Protein AF-A0A964J5E0-F1 (afdb_monomer_lite)

Radius of gyration: 27.33 Å; chains: 1; bounding box: 47×65×61 Å

Foldseek 3Di:
DQAAAQAAQFPRHGDDLQDQQWWADPVRHIHGPCCCVPLAVQADQVPRDGTDGDDHDDPVCPVVDPRDPDHHHDDPHRHHPPPDDDDDDDDDDDDDDDDDDDDDDDDDDDPDDDDFWKWKDWKDWDFAQDPPAADTTIWIWTDDPQWTWTATNNPWTWIWGQDPVQWIWIDTPQKTWTFGDDPFKTWTWIDNPHIIMTIIITTDDDD

Structure (mmCIF, N/CA/C/O backbone):
data_AF-A0A964J5E0-F1
#
_entry.id   AF-A0A964J5E0-F1
#
loop_
_atom_site.group_PDB
_atom_site.id
_atom_site.type_symbol
_atom_site.label_atom_id
_atom_site.label_alt_id
_atom_site.label_comp_id
_atom_site.label_asym_id
_atom_site.label_entity_id
_atom_site.label_seq_id
_atom_site.pdbx_PDB_ins_code
_atom_site.Cartn_x
_atom_site.Cartn_y
_atom_site.Cartn_z
_atom_site.occupancy
_atom_site.B_iso_or_equiv
_atom_site.auth_seq_id
_atom_site.auth_comp_id
_atom_site.auth_asym_id
_atom_site.auth_atom_id
_atom_site.pdbx_PDB_model_num
ATOM 1 N N . MET A 1 1 ? 12.705 -5.585 -7.147 1.00 50.88 1 MET A N 1
ATOM 2 C CA . MET A 1 1 ? 13.739 -4.813 -7.867 1.00 50.88 1 MET A CA 1
ATOM 3 C C . MET A 1 1 ? 14.063 -5.625 -9.101 1.00 50.88 1 MET A C 1
ATOM 5 O O . MET A 1 1 ? 14.225 -6.822 -8.919 1.00 50.88 1 MET A O 1
ATOM 9 N N . LEU A 1 2 ? 14.058 -5.031 -10.299 1.00 54.66 2 LEU A N 1
ATOM 10 C CA . LEU A 1 2 ? 14.405 -5.777 -11.512 1.00 54.66 2 LEU A CA 1
ATOM 11 C C . LEU A 1 2 ? 15.923 -6.023 -11.542 1.00 54.66 2 LEU A C 1
ATOM 13 O O . LEU A 1 2 ? 16.689 -5.074 -11.365 1.00 54.66 2 LEU A O 1
ATOM 17 N N . GLU A 1 3 ? 16.346 -7.268 -11.730 1.00 62.12 3 GLU A N 1
ATOM 18 C CA . GLU A 1 3 ? 17.745 -7.698 -11.745 1.00 62.12 3 GLU A CA 1
ATOM 19 C C . GLU A 1 3 ? 18.196 -8.042 -13.166 1.00 62.12 3 GLU A C 1
ATOM 21 O O . GLU A 1 3 ? 17.689 -8.963 -13.807 1.00 62.12 3 GLU A O 1
ATOM 26 N N . LEU A 1 4 ? 19.210 -7.327 -13.659 1.00 70.44 4 LEU A N 1
ATOM 27 C CA . LEU A 1 4 ? 19.803 -7.623 -14.958 1.00 70.44 4 LEU A CA 1
ATOM 28 C C . LEU A 1 4 ? 20.785 -8.792 -14.833 1.00 70.44 4 LEU A C 1
ATOM 30 O O . LEU A 1 4 ? 21.806 -8.673 -14.156 1.00 70.44 4 LEU A O 1
ATOM 34 N N . ARG A 1 5 ? 20.505 -9.908 -15.513 1.00 78.44 5 ARG A N 1
ATOM 35 C CA . ARG A 1 5 ? 21.410 -11.066 -15.532 1.00 78.44 5 ARG A CA 1
ATOM 36 C C . ARG A 1 5 ? 22.606 -10.808 -16.462 1.00 78.44 5 ARG A C 1
ATOM 38 O O . ARG A 1 5 ? 22.400 -10.391 -17.608 1.00 78.44 5 ARG A O 1
ATOM 45 N N . PRO A 1 6 ? 23.851 -11.044 -16.000 1.00 80.31 6 PRO A N 1
ATOM 46 C CA . PRO A 1 6 ? 25.041 -10.799 -16.808 1.00 80.31 6 PRO A CA 1
ATOM 47 C C . PRO A 1 6 ? 25.318 -11.919 -17.817 1.00 80.31 6 PRO A C 1
ATOM 49 O O . PRO A 1 6 ? 26.049 -11.680 -18.767 1.00 80.31 6 PRO A O 1
ATOM 52 N N . ASN A 1 7 ? 24.734 -13.106 -17.662 1.00 85.06 7 ASN A N 1
ATOM 53 C CA . ASN A 1 7 ? 25.055 -14.297 -18.447 1.00 85.06 7 ASN A CA 1
ATOM 54 C C . ASN A 1 7 ? 23.812 -14.920 -19.116 1.00 85.06 7 ASN A C 1
ATOM 56 O O . ASN A 1 7 ? 22.668 -14.631 -18.765 1.00 85.06 7 ASN A O 1
ATOM 60 N N . CYS A 1 8 ? 24.042 -15.768 -20.120 1.00 86.50 8 CYS A N 1
ATOM 61 C CA . CYS A 1 8 ? 23.009 -16.568 -20.771 1.00 86.50 8 CYS A CA 1
ATOM 62 C C . CYS A 1 8 ? 22.615 -17.746 -19.878 1.00 86.50 8 CYS A C 1
ATOM 64 O O . CYS A 1 8 ? 23.434 -18.622 -19.624 1.00 86.50 8 CYS A O 1
ATOM 66 N N . GLU A 1 9 ? 21.339 -17.864 -19.526 1.00 86.81 9 GLU A N 1
ATOM 67 C CA . GLU A 1 9 ? 20.864 -18.941 -18.643 1.00 86.81 9 GLU A CA 1
ATOM 68 C C . GLU A 1 9 ? 20.994 -20.352 -19.239 1.00 86.81 9 GLU A C 1
ATOM 70 O O . GLU A 1 9 ? 20.896 -21.346 -18.519 1.00 86.81 9 GLU A O 1
ATOM 75 N N . CYS A 1 10 ? 21.205 -20.448 -20.553 1.00 83.69 10 CYS A N 1
ATOM 76 C CA . CYS A 1 10 ? 21.281 -21.710 -21.283 1.00 83.69 10 CYS A CA 1
ATOM 77 C C . CYS A 1 10 ? 22.701 -22.227 -21.509 1.00 83.69 10 CYS A C 1
ATOM 79 O O . CYS A 1 10 ? 22.944 -23.425 -21.393 1.00 83.69 10 CYS A O 1
ATOM 81 N N . CYS A 1 11 ? 23.621 -21.339 -21.885 1.00 84.88 11 CYS A N 1
ATOM 82 C CA . CYS A 1 11 ? 24.988 -21.705 -22.262 1.00 84.88 11 CYS A CA 1
ATOM 83 C C . CYS A 1 11 ? 26.056 -21.000 -21.424 1.00 84.88 11 CYS A C 1
ATOM 85 O O . CYS A 1 11 ? 27.232 -21.076 -21.761 1.00 84.88 11 CYS A O 1
ATOM 87 N N . ASP A 1 12 ? 25.635 -20.286 -20.382 1.00 84.50 12 ASP A N 1
ATOM 88 C CA . ASP A 1 12 ? 26.479 -19.552 -19.437 1.00 84.50 12 ASP A CA 1
ATOM 89 C C . ASP A 1 12 ? 27.391 -18.484 -20.050 1.00 84.50 12 ASP A C 1
ATOM 91 O O . ASP A 1 12 ? 28.346 -18.021 -19.441 1.00 84.50 12 ASP A O 1
ATOM 95 N N . ARG A 1 13 ? 27.109 -18.064 -21.286 1.00 83.06 13 ARG A N 1
ATOM 96 C CA . ARG A 1 13 ? 27.884 -17.011 -21.941 1.00 83.06 13 ARG A CA 1
ATOM 97 C C . ARG A 1 13 ? 27.638 -15.669 -21.260 1.00 83.06 13 ARG A C 1
ATOM 99 O O . ARG A 1 13 ? 26.513 -15.176 -21.305 1.00 83.06 13 ARG A O 1
ATOM 106 N N . ASP A 1 14 ? 28.694 -15.060 -20.738 1.00 83.12 14 ASP A N 1
ATOM 107 C CA . ASP A 1 14 ? 28.659 -13.697 -20.212 1.00 83.12 14 ASP A CA 1
ATOM 108 C C . ASP A 1 14 ? 28.397 -12.654 -21.308 1.00 83.12 14 ASP A C 1
ATOM 110 O O . ASP A 1 14 ? 28.841 -12.767 -22.457 1.00 83.12 14 ASP A O 1
ATOM 114 N N . PHE A 1 15 ? 27.691 -11.595 -20.928 1.00 79.56 15 PHE A N 1
ATOM 115 C CA . PHE A 1 15 ? 27.415 -10.428 -21.743 1.00 79.56 15 PHE A CA 1
ATOM 116 C C . PHE A 1 15 ? 27.986 -9.183 -21.070 1.00 79.56 15 PHE A C 1
ATOM 118 O O . PHE A 1 15 ? 27.562 -8.848 -19.958 1.00 79.56 15 PHE A O 1
ATOM 125 N N . PRO A 1 16 ? 28.842 -8.406 -21.760 1.00 77.38 16 PRO A N 1
ATOM 126 C CA . PRO A 1 16 ? 29.118 -7.054 -21.308 1.00 77.38 16 PRO A CA 1
ATOM 127 C C . PRO A 1 16 ? 27.805 -6.258 -21.330 1.00 77.38 16 PRO A C 1
ATOM 129 O O . PRO A 1 16 ? 26.876 -6.607 -22.068 1.00 77.38 16 PRO A O 1
ATOM 132 N N . PRO A 1 17 ? 27.651 -5.225 -20.500 1.00 72.25 17 PRO A N 1
ATOM 133 C CA . PRO A 1 17 ? 26.347 -4.618 -20.261 1.00 72.25 17 PRO A CA 1
ATOM 134 C C . PRO A 1 17 ? 25.837 -3.776 -21.452 1.00 72.25 17 PRO A C 1
ATOM 136 O O . PRO A 1 17 ? 24.642 -3.508 -21.566 1.00 72.25 17 PRO A O 1
ATOM 139 N N . ASP A 1 18 ? 26.713 -3.467 -22.404 1.00 74.69 18 ASP A N 1
ATOM 140 C CA . ASP A 1 18 ? 26.435 -2.870 -23.712 1.00 74.69 18 ASP A CA 1
ATOM 141 C C . ASP A 1 18 ? 26.214 -3.904 -24.835 1.00 74.69 18 ASP A C 1
ATOM 143 O O . ASP A 1 18 ? 25.967 -3.533 -25.981 1.00 74.69 18 ASP A O 1
ATOM 147 N N . SER A 1 19 ? 26.265 -5.206 -24.533 1.00 80.31 19 SER A N 1
ATOM 148 C CA . SER A 1 19 ? 26.145 -6.262 -25.544 1.00 80.31 19 SER A CA 1
ATOM 149 C C . SER A 1 19 ? 24.807 -6.243 -26.278 1.00 80.31 19 SER A C 1
ATOM 151 O O . SER A 1 19 ? 23.737 -6.238 -25.662 1.00 80.31 19 SER A O 1
ATOM 153 N N . LEU A 1 20 ? 24.879 -6.361 -27.608 1.00 82.50 20 LEU A N 1
ATOM 154 C CA . LEU A 1 20 ? 23.716 -6.519 -28.488 1.00 82.50 20 LEU A CA 1
ATOM 155 C C . LEU A 1 20 ? 23.237 -7.968 -28.598 1.00 82.50 20 LEU A C 1
ATOM 157 O O . LEU A 1 20 ? 22.160 -8.215 -29.135 1.00 82.50 20 LEU A O 1
ATOM 161 N N . ALA A 1 21 ? 24.041 -8.915 -28.114 1.00 82.56 21 ALA A N 1
ATOM 162 C CA . ALA A 1 21 ? 23.789 -10.343 -28.250 1.00 82.56 21 ALA A CA 1
ATOM 163 C C . ALA A 1 21 ? 22.872 -10.907 -27.152 1.00 82.56 21 ALA A C 1
ATOM 165 O O . ALA A 1 21 ? 22.513 -12.085 -27.213 1.00 82.56 21 ALA A O 1
ATOM 166 N N . ALA A 1 22 ? 22.498 -10.089 -26.166 1.00 84.38 22 ALA A N 1
ATOM 167 C CA . ALA A 1 22 ? 21.594 -10.467 -25.091 1.00 84.38 22 ALA A CA 1
ATOM 168 C C . ALA A 1 22 ? 20.132 -10.214 -25.487 1.00 84.38 22 ALA A C 1
ATOM 170 O O . ALA A 1 22 ? 19.743 -9.114 -25.900 1.00 84.38 22 ALA A O 1
ATOM 171 N N . ARG A 1 23 ? 19.311 -11.245 -25.322 1.00 85.94 23 ARG A N 1
ATOM 172 C CA . ARG A 1 23 ? 17.861 -11.200 -25.464 1.00 85.94 23 ARG A CA 1
ATOM 173 C C . ARG A 1 23 ? 17.221 -11.385 -24.096 1.00 85.94 23 ARG A C 1
ATOM 175 O O . ARG A 1 23 ? 17.669 -12.237 -23.334 1.00 85.94 23 ARG A O 1
ATOM 182 N N . THR A 1 24 ? 16.196 -10.597 -23.789 1.00 84.69 24 THR A N 1
ATOM 183 C CA . THR A 1 24 ? 15.506 -10.638 -22.496 1.00 84.69 24 THR A CA 1
ATOM 184 C C . THR A 1 24 ? 13.985 -10.639 -22.663 1.00 84.69 24 THR A C 1
ATOM 186 O O . THR A 1 24 ? 13.470 -10.172 -23.682 1.00 84.69 24 THR A O 1
ATOM 189 N N . TRP A 1 25 ? 13.276 -11.190 -21.677 1.00 79.19 25 TRP A N 1
ATOM 190 C CA . TRP A 1 25 ? 11.809 -11.213 -21.578 1.00 79.19 25 TRP A CA 1
ATOM 191 C C . TRP A 1 25 ? 11.337 -10.429 -20.341 1.00 79.19 25 TRP A C 1
ATOM 193 O O . TRP A 1 25 ? 12.111 -10.198 -19.416 1.00 79.19 25 TRP A O 1
ATOM 203 N N . SER A 1 26 ? 10.050 -10.068 -20.277 1.00 68.31 26 SER A N 1
ATOM 204 C CA . SER A 1 26 ? 9.420 -9.319 -19.171 1.00 68.31 26 SER A CA 1
ATOM 205 C C . SER A 1 26 ? 9.561 -9.948 -17.777 1.00 68.31 26 SER A C 1
ATOM 207 O O . SER A 1 26 ? 9.418 -9.247 -16.782 1.00 68.31 26 SER A O 1
ATOM 209 N N . PHE A 1 27 ? 9.845 -11.250 -17.703 1.00 70.00 27 PHE A N 1
ATOM 210 C CA . PHE A 1 27 ? 10.126 -11.995 -16.465 1.00 70.00 27 PHE A CA 1
ATOM 211 C C . PHE A 1 27 ? 11.629 -12.234 -16.248 1.00 70.00 27 PHE A C 1
ATOM 213 O O . PHE A 1 27 ? 12.015 -13.180 -15.574 1.00 70.00 27 PHE A O 1
ATOM 220 N N . GLU A 1 28 ? 12.475 -11.390 -16.844 1.00 74.31 28 GLU A N 1
ATOM 221 C CA . GLU A 1 28 ? 13.917 -11.293 -16.571 1.00 74.31 28 GLU A CA 1
ATOM 222 C C . GLU A 1 28 ? 14.774 -12.461 -17.071 1.00 74.31 28 GLU A C 1
ATOM 224 O O . GLU A 1 28 ? 15.977 -12.501 -16.812 1.00 74.31 28 GLU A O 1
ATOM 229 N N . CYS A 1 29 ? 14.201 -13.378 -17.856 1.00 83.88 29 CYS A N 1
ATOM 230 C CA . CYS A 1 29 ? 14.986 -14.448 -18.459 1.00 83.88 29 CYS A CA 1
ATOM 231 C C . CYS A 1 29 ? 15.946 -13.883 -19.513 1.00 83.88 29 CYS A C 1
ATOM 233 O O . CYS A 1 29 ? 15.499 -13.158 -20.406 1.00 83.88 29 CYS A O 1
ATOM 235 N N . THR A 1 30 ? 17.234 -14.226 -19.444 1.00 86.75 30 THR A N 1
ATOM 236 C CA . THR A 1 30 ? 18.267 -13.698 -20.355 1.00 86.75 30 THR A CA 1
ATOM 237 C C . THR A 1 30 ? 18.973 -14.812 -21.129 1.00 86.75 30 THR A C 1
ATOM 239 O O . THR A 1 30 ? 19.583 -15.712 -20.554 1.00 86.75 30 THR A O 1
ATOM 242 N N . PHE A 1 31 ? 18.926 -14.737 -22.462 1.00 87.88 31 PHE A N 1
ATOM 243 C CA . PHE A 1 31 ? 19.525 -15.726 -23.365 1.00 87.88 31 PHE A CA 1
ATOM 244 C C . PHE A 1 31 ? 20.317 -15.059 -24.491 1.00 87.88 31 PHE A C 1
ATOM 246 O O . PHE A 1 31 ? 20.059 -13.916 -24.866 1.00 87.88 31 PHE A O 1
ATOM 253 N N . CYS A 1 32 ? 21.290 -15.772 -25.062 1.00 89.25 32 CYS A N 1
ATOM 254 C CA . CYS A 1 32 ? 22.020 -15.274 -26.226 1.00 89.25 32 CYS A CA 1
ATOM 255 C C . CYS A 1 32 ? 21.202 -15.453 -27.508 1.00 89.25 32 CYS A C 1
ATOM 257 O O . CYS A 1 32 ? 20.404 -16.384 -27.613 1.00 89.25 32 CYS A O 1
ATOM 259 N N . VAL A 1 33 ? 21.461 -14.607 -28.509 1.00 88.69 33 VAL A N 1
ATOM 260 C CA . VAL A 1 33 ? 20.865 -14.726 -29.855 1.00 88.69 33 VAL A CA 1
ATOM 261 C C . VAL A 1 33 ? 20.979 -16.152 -30.405 1.00 88.69 33 VAL A C 1
ATOM 263 O O . VAL A 1 33 ? 19.989 -16.691 -30.877 1.00 88.69 33 VAL A O 1
ATOM 266 N N . ALA A 1 34 ? 22.135 -16.806 -30.251 1.00 86.56 34 ALA A N 1
ATOM 267 C CA . ALA A 1 34 ? 22.343 -18.167 -30.749 1.00 86.56 34 ALA A CA 1
ATOM 268 C C . ALA A 1 34 ? 21.444 -19.216 -30.063 1.00 86.56 34 ALA A C 1
ATOM 270 O O . ALA A 1 34 ? 20.956 -20.133 -30.717 1.00 86.56 34 ALA A O 1
ATOM 271 N N . CYS A 1 35 ? 21.195 -19.088 -28.755 1.00 85.50 35 CYS A N 1
ATOM 272 C CA . CYS A 1 35 ? 20.272 -19.973 -28.041 1.00 85.50 35 CYS A CA 1
ATOM 273 C C . CYS A 1 35 ? 18.823 -19.684 -28.427 1.00 85.50 35 CYS A C 1
ATOM 275 O O . CYS A 1 35 ? 18.047 -20.621 -28.587 1.00 85.50 35 CYS A O 1
ATOM 277 N N . VAL A 1 36 ? 18.479 -18.407 -28.603 1.00 85.94 36 VAL A N 1
ATOM 278 C CA . VAL A 1 36 ? 17.146 -17.978 -29.031 1.00 85.94 36 VAL A CA 1
ATOM 279 C C . VAL A 1 36 ? 16.822 -18.495 -30.431 1.00 85.94 36 VAL A C 1
ATOM 281 O O . VAL A 1 36 ? 15.773 -19.098 -30.614 1.00 85.94 36 VAL A O 1
ATOM 284 N N . GLU A 1 37 ? 17.713 -18.305 -31.401 1.00 84.88 37 GLU A N 1
ATOM 285 C CA . GLU A 1 37 ? 17.495 -18.701 -32.800 1.00 84.88 37 GLU A CA 1
ATOM 286 C C . GLU A 1 37 ? 17.676 -20.207 -33.030 1.00 84.88 37 GLU A C 1
ATOM 288 O O . GLU A 1 37 ? 17.034 -20.774 -33.908 1.00 84.88 37 GLU A O 1
ATOM 293 N N . GLY A 1 38 ? 18.528 -20.863 -32.238 1.00 85.19 38 GLY A N 1
ATOM 294 C CA . GLY A 1 38 ? 18.767 -22.301 -32.319 1.00 85.19 38 GLY A CA 1
ATOM 295 C C . GLY A 1 38 ? 17.860 -23.096 -31.384 1.00 85.19 38 GLY A C 1
ATOM 296 O O . GLY A 1 38 ? 16.737 -23.456 -31.723 1.00 85.19 38 GLY A O 1
ATOM 297 N N . ALA A 1 39 ? 18.374 -23.396 -30.189 1.00 80.31 39 ALA A N 1
ATOM 298 C CA . ALA A 1 39 ? 17.781 -24.365 -29.265 1.00 80.31 39 ALA A CA 1
ATOM 299 C C . ALA A 1 39 ? 16.388 -23.986 -28.727 1.00 80.31 39 ALA A C 1
ATOM 301 O O . ALA A 1 39 ? 15.670 -24.870 -28.269 1.00 80.31 39 ALA A O 1
ATOM 302 N N . LEU A 1 40 ? 16.021 -22.700 -28.742 1.00 82.25 40 LEU A N 1
ATOM 303 C CA . LEU A 1 40 ? 14.758 -22.191 -28.194 1.00 82.25 40 LEU A CA 1
ATOM 304 C C . LEU A 1 40 ? 13.718 -21.818 -29.262 1.00 82.25 40 LEU A C 1
ATOM 306 O O . LEU A 1 40 ? 12.567 -21.569 -28.914 1.00 82.25 40 LEU A O 1
ATOM 310 N N . GLY A 1 41 ? 14.095 -21.754 -30.544 1.00 82.00 41 GLY A N 1
ATOM 311 C CA . GLY A 1 41 ? 13.167 -21.451 -31.641 1.00 82.00 41 GLY A CA 1
ATOM 312 C C . GLY A 1 41 ? 12.396 -20.131 -31.488 1.00 82.00 41 GLY A C 1
ATOM 313 O O . GLY A 1 41 ? 11.239 -20.040 -31.885 1.00 82.00 41 GLY A O 1
ATOM 314 N N . GLY A 1 42 ? 13.002 -19.117 -30.866 1.00 81.94 42 GLY A N 1
ATOM 315 C CA . GLY A 1 42 ? 12.394 -17.802 -30.648 1.00 81.94 42 GLY A CA 1
ATOM 316 C C . GLY A 1 42 ? 11.451 -17.704 -29.444 1.00 81.94 42 GLY A C 1
ATOM 317 O O . GLY A 1 42 ? 11.006 -16.598 -29.137 1.00 81.94 42 GLY A O 1
ATOM 318 N N . MET A 1 43 ? 11.184 -18.809 -28.737 1.00 81.00 43 MET A N 1
ATOM 319 C CA . MET A 1 43 ? 10.229 -18.861 -27.625 1.00 81.00 43 MET A CA 1
ATOM 320 C C . MET A 1 43 ? 10.910 -19.157 -26.290 1.00 81.00 43 MET A C 1
ATOM 322 O O . MET A 1 43 ? 11.738 -20.059 -26.162 1.00 81.00 43 MET A O 1
ATOM 326 N N . CYS A 1 44 ? 10.541 -18.405 -25.254 1.00 81.75 44 CYS A N 1
ATOM 327 C CA . CYS A 1 44 ? 11.071 -18.623 -23.915 1.00 81.75 44 CYS A CA 1
ATOM 328 C C . CYS A 1 44 ? 10.581 -19.964 -23.341 1.00 81.75 44 CYS A C 1
ATOM 330 O O . CYS A 1 44 ? 9.371 -20.157 -23.223 1.00 81.75 44 CYS A O 1
ATOM 332 N N . PRO A 1 45 ? 11.473 -20.862 -22.881 1.00 78.38 45 PRO A N 1
ATOM 333 C CA . PRO A 1 45 ? 11.079 -22.172 -22.357 1.00 78.38 45 PRO A CA 1
ATOM 334 C C . PRO A 1 45 ? 10.362 -22.081 -21.001 1.00 78.38 45 PRO A C 1
ATOM 336 O O . PRO A 1 45 ? 9.747 -23.047 -20.565 1.00 78.38 45 PRO A O 1
ATOM 339 N N . ASN A 1 46 ? 10.449 -20.933 -20.319 1.00 72.25 46 ASN A N 1
ATOM 340 C CA . ASN A 1 46 ? 9.792 -20.705 -19.031 1.00 72.25 46 ASN A CA 1
ATOM 341 C C . ASN A 1 46 ? 8.385 -20.117 -19.180 1.00 72.25 46 ASN A C 1
ATOM 343 O O . ASN A 1 46 ? 7.535 -20.351 -18.327 1.00 72.25 46 ASN A O 1
ATOM 347 N N . CYS A 1 47 ? 8.153 -19.311 -20.221 1.00 72.69 47 CYS A N 1
ATOM 348 C CA . CYS A 1 47 ? 6.963 -18.456 -20.306 1.00 72.69 47 CYS A CA 1
ATOM 349 C C . CYS A 1 47 ? 6.250 -18.505 -21.667 1.00 72.69 47 CYS A C 1
ATOM 351 O O . CYS A 1 47 ? 5.188 -17.910 -21.797 1.00 72.69 47 CYS A O 1
ATOM 353 N N . GLY A 1 48 ? 6.829 -19.146 -22.689 1.00 75.69 48 GLY A N 1
ATOM 354 C CA . GLY A 1 48 ? 6.283 -19.185 -24.055 1.00 75.69 48 GLY A CA 1
ATOM 355 C C . GLY A 1 48 ? 6.364 -17.858 -24.820 1.00 75.69 48 GLY A C 1
ATOM 356 O O . GLY A 1 48 ? 5.728 -17.704 -25.855 1.00 75.69 48 GLY A O 1
ATOM 357 N N . GLY A 1 49 ? 7.115 -16.889 -24.299 1.00 79.56 49 GLY A N 1
ATOM 358 C CA . GLY A 1 49 ? 7.188 -15.527 -24.821 1.00 79.56 49 GLY A CA 1
ATOM 359 C C . GLY A 1 49 ? 8.238 -15.279 -25.913 1.00 79.56 49 GLY A C 1
ATOM 360 O O . GLY A 1 49 ? 9.251 -15.972 -25.956 1.00 79.56 49 GLY A O 1
ATOM 361 N N . GLU A 1 50 ? 8.020 -14.254 -26.745 1.00 81.88 50 GLU A N 1
ATOM 362 C CA . GLU A 1 50 ? 8.956 -13.705 -27.744 1.00 81.88 50 GLU A CA 1
ATOM 363 C C . GLU A 1 50 ? 10.179 -12.950 -27.177 1.00 81.88 50 GLU A C 1
ATOM 365 O O . GLU A 1 50 ? 10.098 -11.982 -26.429 1.00 81.88 50 GLU A O 1
ATOM 370 N N . PHE A 1 51 ? 11.379 -13.315 -27.599 1.00 84.81 51 PHE A N 1
ATOM 371 C CA . PHE A 1 51 ? 12.588 -12.659 -27.106 1.00 84.81 51 PHE A CA 1
ATOM 372 C C . PHE A 1 51 ? 12.848 -11.270 -27.712 1.00 84.81 51 PHE A C 1
ATOM 374 O O . PHE A 1 51 ? 13.135 -11.137 -28.904 1.00 84.81 51 PHE A O 1
ATOM 381 N N . LEU A 1 52 ? 12.898 -10.233 -26.869 1.00 86.31 52 LEU A N 1
ATOM 382 C CA . LEU A 1 52 ? 13.281 -8.878 -27.279 1.00 86.31 52 LEU A CA 1
ATOM 383 C C . LEU A 1 52 ? 14.761 -8.594 -27.008 1.00 86.31 52 LEU A C 1
ATOM 385 O O . LEU A 1 52 ? 15.417 -9.244 -26.193 1.00 86.31 52 LEU A O 1
ATOM 389 N N . ARG A 1 53 ? 15.327 -7.619 -27.728 1.00 85.75 53 ARG A N 1
ATOM 390 C CA . ARG A 1 53 ? 16.709 -7.170 -27.500 1.00 85.75 53 ARG A CA 1
ATOM 391 C C . ARG A 1 53 ? 16.805 -6.494 -26.135 1.00 85.75 53 ARG A C 1
ATOM 393 O O . ARG A 1 53 ? 15.992 -5.626 -25.822 1.00 85.75 53 ARG A O 1
ATOM 400 N N . ARG A 1 54 ? 17.828 -6.856 -25.355 1.00 83.25 54 ARG A N 1
ATOM 401 C CA . ARG A 1 54 ? 18.111 -6.214 -24.069 1.00 83.25 54 ARG A CA 1
ATOM 402 C C . ARG A 1 54 ? 18.352 -4.708 -24.276 1.00 83.25 54 ARG A C 1
ATOM 404 O O . ARG A 1 54 ? 19.202 -4.355 -25.099 1.00 83.25 54 ARG A O 1
ATOM 411 N N . PRO A 1 55 ? 17.641 -3.822 -23.556 1.00 79.31 55 PRO A N 1
ATOM 412 C CA . PRO A 1 55 ? 17.936 -2.395 -23.569 1.00 79.31 55 PRO A CA 1
ATOM 413 C C . PRO A 1 55 ? 19.381 -2.132 -23.137 1.00 79.31 55 PRO A C 1
ATOM 415 O O . PRO A 1 55 ? 19.863 -2.715 -22.166 1.00 79.31 55 PRO A O 1
ATOM 418 N N . ILE A 1 56 ? 20.071 -1.260 -23.868 1.00 77.50 56 ILE A N 1
ATOM 419 C CA . ILE A 1 56 ? 21.447 -0.861 -23.564 1.00 77.50 56 ILE A CA 1
ATOM 420 C C . ILE A 1 56 ? 21.392 0.377 -22.685 1.00 77.50 56 ILE A C 1
ATOM 422 O O . ILE A 1 56 ? 20.749 1.365 -23.047 1.00 77.50 56 ILE A O 1
ATOM 426 N N . TYR A 1 57 ? 22.093 0.345 -21.557 1.00 66.44 57 T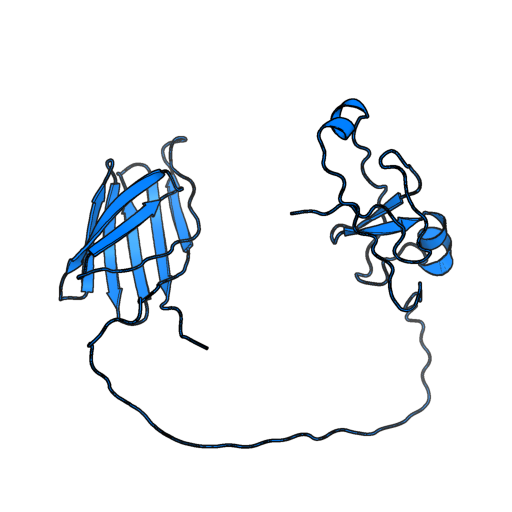YR A N 1
ATOM 427 C CA . TYR A 1 57 ? 22.325 1.565 -20.798 1.00 66.44 57 TYR A CA 1
ATOM 428 C C . TYR A 1 57 ? 23.436 2.382 -21.475 1.00 66.44 57 TYR A C 1
ATOM 430 O O . TYR A 1 57 ? 24.445 1.814 -21.894 1.00 66.44 57 TYR A O 1
ATOM 438 N N . PRO A 1 58 ? 23.276 3.708 -21.614 1.00 64.25 58 PRO A N 1
ATOM 439 C CA . PRO A 1 58 ? 24.341 4.564 -22.119 1.00 64.25 58 PRO A CA 1
ATOM 440 C C . PRO A 1 58 ? 25.554 4.498 -21.185 1.00 64.25 58 PRO A C 1
ATOM 442 O O . PRO A 1 58 ? 25.393 4.446 -19.963 1.00 64.25 58 PRO A O 1
ATOM 445 N N . ALA A 1 59 ? 26.757 4.525 -21.769 1.00 61.28 59 ALA A N 1
ATOM 446 C CA . ALA A 1 59 ? 28.010 4.225 -21.075 1.00 61.28 59 ALA A CA 1
ATOM 447 C C . ALA A 1 59 ? 28.218 5.028 -19.778 1.00 61.28 59 ALA A C 1
ATOM 449 O O . ALA A 1 59 ? 28.668 4.498 -18.765 1.00 61.28 59 ALA A O 1
ATOM 450 N N . GLU A 1 60 ? 27.795 6.291 -19.788 1.00 60.66 60 GLU A N 1
ATOM 451 C CA . GLU A 1 60 ? 27.900 7.234 -18.671 1.00 60.66 60 GLU A CA 1
ATOM 452 C C . GLU A 1 60 ? 27.110 6.801 -17.423 1.00 60.66 60 GLU A C 1
ATOM 454 O O . GLU A 1 60 ? 27.439 7.200 -16.308 1.00 60.66 60 GLU A O 1
ATOM 459 N N . LYS A 1 61 ? 26.087 5.950 -17.579 1.00 58.28 61 LYS A N 1
ATOM 460 C CA . LYS A 1 61 ? 25.277 5.434 -16.466 1.00 58.28 61 LYS A CA 1
ATOM 461 C C . LYS A 1 61 ? 25.800 4.115 -15.885 1.00 58.28 61 LYS A C 1
ATOM 463 O O . LYS A 1 61 ? 25.338 3.728 -14.813 1.00 58.28 61 LYS A O 1
ATOM 468 N N . PHE A 1 62 ? 26.781 3.454 -16.513 1.00 53.84 62 PHE A N 1
ATOM 469 C CA . PHE A 1 62 ? 27.358 2.203 -15.990 1.00 53.84 62 PHE A CA 1
ATOM 470 C C . PHE A 1 62 ? 28.218 2.397 -14.744 1.00 53.84 62 PHE A C 1
ATOM 472 O O . PHE A 1 62 ? 28.264 1.506 -13.907 1.00 53.84 62 PHE A O 1
ATOM 479 N N . ALA A 1 63 ? 28.843 3.564 -14.569 1.00 54.06 63 ALA A N 1
ATOM 480 C CA . ALA A 1 63 ? 29.635 3.850 -13.371 1.00 54.06 63 ALA A CA 1
ATOM 481 C C . ALA A 1 63 ? 28.774 3.997 -12.098 1.00 54.06 63 ALA A C 1
ATOM 483 O O . ALA A 1 63 ? 29.289 3.888 -10.990 1.00 54.06 63 ALA A O 1
ATOM 484 N N . CYS A 1 64 ? 27.468 4.251 -12.254 1.00 46.81 64 CYS A N 1
ATOM 485 C CA . CYS A 1 64 ? 26.542 4.507 -11.148 1.00 46.81 64 CYS A CA 1
ATOM 486 C C . CYS A 1 64 ? 25.520 3.371 -10.942 1.00 46.81 64 CYS A C 1
ATOM 488 O O . CYS A 1 64 ? 24.918 3.263 -9.875 1.00 46.81 64 CYS A O 1
ATOM 490 N N . ALA A 1 65 ? 25.317 2.514 -11.947 1.00 51.56 65 ALA A N 1
ATOM 491 C CA . ALA A 1 65 ? 24.425 1.366 -11.860 1.00 51.56 65 ALA A CA 1
ATOM 492 C C . ALA A 1 65 ? 25.190 0.141 -11.340 1.00 51.56 65 ALA A C 1
ATOM 494 O O . ALA A 1 65 ? 26.064 -0.395 -12.016 1.00 51.56 65 ALA A O 1
ATOM 495 N N . LEU A 1 66 ? 24.837 -0.319 -10.142 1.00 48.75 66 LEU A N 1
ATOM 496 C CA . LEU A 1 66 ? 25.296 -1.594 -9.598 1.00 48.75 66 LEU A CA 1
ATOM 497 C C . LEU A 1 66 ? 24.745 -2.732 -10.473 1.00 48.75 66 LEU A C 1
ATOM 499 O O . LEU A 1 66 ? 23.618 -3.183 -10.277 1.00 48.75 66 LEU A O 1
ATOM 503 N N . ALA A 1 67 ? 25.512 -3.174 -11.469 1.00 52.56 67 ALA A N 1
ATOM 504 C CA . ALA A 1 67 ? 25.231 -4.425 -12.158 1.00 52.56 67 ALA A CA 1
ATOM 505 C C . ALA A 1 67 ? 25.471 -5.572 -11.166 1.00 52.56 67 ALA A C 1
ATOM 507 O O . ALA A 1 67 ? 26.575 -5.738 -10.648 1.00 52.56 67 ALA A O 1
ATOM 508 N N . THR A 1 68 ? 24.427 -6.337 -10.861 1.00 52.22 68 THR A N 1
ATOM 509 C CA . THR A 1 68 ? 24.526 -7.496 -9.972 1.00 52.22 68 THR A CA 1
ATOM 510 C C . THR A 1 68 ? 25.458 -8.545 -10.592 1.00 52.22 68 THR A C 1
ATOM 512 O O . THR A 1 68 ? 25.279 -8.946 -11.738 1.00 52.22 68 THR A O 1
ATOM 515 N N . THR A 1 69 ? 26.449 -9.018 -9.833 1.00 53.97 69 THR A N 1
ATOM 516 C CA . THR A 1 69 ? 27.428 -10.044 -10.255 1.00 53.97 69 THR A CA 1
ATOM 517 C C . THR A 1 69 ? 26.902 -11.480 -10.142 1.00 53.97 69 THR A C 1
ATOM 519 O O . THR A 1 69 ? 27.643 -12.440 -10.343 1.00 53.97 69 THR A O 1
ATOM 522 N N . THR A 1 70 ? 25.626 -11.659 -9.801 1.00 53.53 70 THR A N 1
ATOM 523 C CA . THR A 1 70 ? 25.028 -12.977 -9.576 1.00 53.53 70 THR A CA 1
ATOM 524 C C . THR A 1 70 ? 24.740 -13.679 -10.901 1.00 53.53 70 THR A C 1
ATOM 526 O O . THR A 1 70 ? 23.730 -13.416 -11.560 1.00 53.53 70 THR A O 1
ATOM 529 N N . GLN A 1 71 ? 25.633 -14.602 -11.257 1.00 56.50 71 GLN A N 1
ATOM 530 C CA . GLN A 1 71 ? 25.491 -15.527 -12.378 1.00 56.50 71 GLN A CA 1
ATOM 531 C C . GLN A 1 71 ? 24.265 -16.428 -12.183 1.00 56.50 71 GLN A C 1
ATOM 533 O O . GLN A 1 71 ? 24.039 -16.972 -11.100 1.00 56.50 71 GLN A O 1
ATOM 538 N N . ALA A 1 72 ? 23.469 -16.589 -13.237 1.00 57.59 72 ALA A N 1
ATOM 539 C CA . ALA A 1 72 ? 22.315 -17.478 -13.248 1.00 57.59 72 ALA A CA 1
ATOM 540 C C . ALA A 1 72 ? 22.490 -18.525 -14.350 1.00 57.59 72 ALA A C 1
ATOM 542 O O . ALA A 1 72 ? 22.300 -18.227 -15.525 1.00 57.59 72 ALA A O 1
ATOM 543 N N . LEU A 1 73 ? 22.862 -19.749 -13.978 1.00 65.25 73 LEU A N 1
ATOM 544 C CA . LEU A 1 73 ? 22.950 -20.886 -14.895 1.00 65.25 73 LEU A CA 1
ATOM 545 C C . LEU A 1 73 ? 21.813 -21.867 -14.607 1.00 65.25 73 LEU A C 1
ATOM 547 O O . LEU A 1 73 ? 21.644 -22.317 -13.468 1.00 65.25 73 LEU A O 1
ATOM 551 N N . LYS A 1 74 ? 21.032 -22.236 -15.628 1.00 58.78 74 LYS A N 1
ATOM 552 C CA . LYS A 1 74 ? 19.910 -23.157 -15.443 1.00 58.78 74 LYS A CA 1
ATOM 553 C C . LYS A 1 74 ? 20.397 -24.608 -15.422 1.00 58.78 74 LYS A C 1
ATOM 555 O O . LYS A 1 74 ? 20.962 -25.109 -16.395 1.00 58.78 74 LYS A O 1
ATOM 560 N N . ARG A 1 75 ? 20.136 -25.320 -14.319 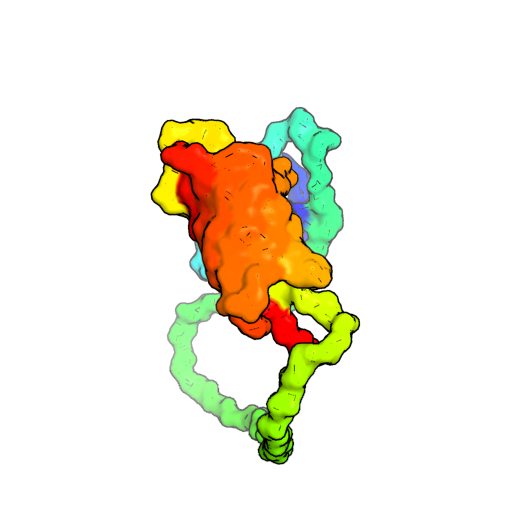1.00 50.09 75 ARG A N 1
ATOM 561 C CA . ARG A 1 75 ? 20.423 -26.762 -14.210 1.00 50.09 75 ARG A CA 1
ATOM 562 C C . ARG A 1 75 ? 19.509 -27.524 -15.177 1.00 50.09 75 ARG A C 1
ATOM 564 O O . ARG A 1 75 ? 18.305 -27.582 -14.950 1.00 50.09 75 ARG A O 1
ATOM 571 N N . GLY A 1 76 ? 20.083 -28.061 -16.257 1.00 60.09 76 GLY A N 1
ATOM 572 C CA . GLY A 1 76 ? 19.368 -28.839 -17.282 1.00 60.09 76 GLY A CA 1
ATOM 573 C C . GLY A 1 76 ? 19.494 -28.333 -18.728 1.00 60.09 76 GLY A C 1
ATOM 574 O O . GLY A 1 76 ? 19.051 -29.031 -19.634 1.00 60.09 76 GLY A O 1
ATOM 575 N N . GLY A 1 77 ? 20.120 -27.172 -18.972 1.00 61.53 77 GLY A N 1
ATOM 576 C CA . GLY A 1 77 ? 20.318 -26.633 -20.329 1.00 61.53 77 GLY A CA 1
ATOM 577 C C . GLY A 1 77 ? 19.024 -26.189 -21.039 1.00 61.53 77 GLY A C 1
ATOM 578 O O . GLY A 1 77 ? 17.939 -26.188 -20.456 1.00 61.53 77 GLY A O 1
ATOM 579 N N . CYS A 1 78 ? 19.130 -25.765 -22.305 1.00 54.19 78 CYS A N 1
ATOM 580 C CA . CYS A 1 78 ? 17.960 -25.463 -23.139 1.00 54.19 78 CYS A CA 1
ATOM 581 C C . CYS A 1 78 ? 17.321 -26.753 -23.652 1.00 54.19 78 CYS A C 1
ATOM 583 O O . CYS A 1 78 ? 17.855 -27.382 -24.561 1.00 54.19 78 CYS A O 1
ATOM 585 N N . THR A 1 79 ? 16.138 -27.099 -23.161 1.00 50.19 79 THR A N 1
ATOM 586 C CA . THR A 1 79 ? 15.224 -27.988 -23.886 1.00 50.19 79 THR A CA 1
ATOM 587 C C . THR A 1 79 ? 13.979 -27.185 -24.230 1.00 50.19 79 THR A C 1
ATOM 589 O O . THR A 1 79 ? 13.241 -26.762 -23.341 1.00 50.19 79 THR A O 1
ATOM 592 N N . ALA A 1 80 ? 13.772 -26.911 -25.519 1.00 44.56 80 ALA A N 1
ATOM 593 C CA . ALA A 1 80 ? 12.511 -26.364 -25.995 1.00 44.56 80 ALA A CA 1
ATOM 594 C C . ALA A 1 80 ? 11.428 -27.426 -25.802 1.00 44.56 80 ALA A C 1
ATOM 596 O O . ALA A 1 80 ? 11.527 -28.527 -26.347 1.00 44.56 80 ALA A O 1
ATOM 597 N N . LEU A 1 81 ? 10.391 -27.103 -25.029 1.00 40.03 81 LEU A N 1
ATOM 598 C CA . LEU A 1 81 ? 9.184 -27.917 -24.969 1.00 40.03 81 LEU A CA 1
ATOM 599 C C . LEU A 1 81 ? 8.397 -27.674 -26.266 1.00 40.03 81 LEU A C 1
ATOM 601 O O . LEU A 1 81 ? 7.431 -26.916 -26.304 1.00 40.03 81 LEU A O 1
ATOM 605 N N . VAL A 1 82 ? 8.875 -28.258 -27.364 1.00 39.12 82 VAL A N 1
ATOM 606 C CA . VAL A 1 82 ? 8.174 -28.252 -28.645 1.00 39.12 82 VAL A CA 1
ATOM 607 C C . VAL A 1 82 ? 7.014 -29.232 -28.507 1.00 39.12 82 VAL A C 1
ATOM 609 O O . VAL A 1 82 ? 7.183 -30.442 -28.632 1.00 39.12 82 VAL A O 1
ATOM 612 N N . LEU A 1 83 ? 5.830 -28.704 -28.193 1.00 42.28 83 LEU A N 1
ATOM 613 C CA . LEU A 1 83 ? 4.569 -29.432 -28.291 1.00 42.28 83 LEU A CA 1
ATOM 614 C C . LEU A 1 83 ? 4.323 -29.761 -29.769 1.00 42.28 83 LEU A C 1
ATOM 616 O O . LEU A 1 83 ? 3.726 -28.983 -30.508 1.00 42.28 83 LEU A O 1
ATOM 620 N N . TRP A 1 84 ? 4.807 -30.926 -30.193 1.00 30.23 84 TRP A N 1
ATOM 621 C CA . TRP A 1 84 ? 4.316 -31.622 -31.371 1.00 30.23 84 TRP A CA 1
ATOM 622 C C . TRP A 1 84 ? 3.799 -32.997 -30.964 1.00 30.23 84 TRP A C 1
ATOM 624 O O . TRP A 1 84 ? 4.443 -33.774 -30.265 1.00 30.23 84 TRP A O 1
ATOM 634 N N . LEU A 1 85 ? 2.570 -33.217 -31.406 1.00 43.47 85 LEU A N 1
ATOM 635 C CA . LEU A 1 85 ? 1.746 -34.407 -31.348 1.00 43.47 85 LEU A CA 1
ATOM 636 C C . LEU A 1 85 ? 2.549 -35.719 -31.481 1.00 43.47 85 LEU A C 1
ATOM 638 O O . LEU A 1 85 ? 3.044 -36.044 -32.556 1.00 43.47 85 LEU A O 1
ATOM 642 N N . ALA A 1 86 ? 2.578 -36.521 -30.418 1.00 34.78 86 ALA A N 1
ATOM 643 C CA . ALA A 1 86 ? 2.760 -37.964 -30.515 1.00 34.78 86 ALA A CA 1
ATOM 644 C C . ALA A 1 86 ? 1.906 -38.637 -29.438 1.00 34.78 86 ALA A C 1
ATOM 646 O O . ALA A 1 86 ? 2.204 -38.623 -28.245 1.00 34.78 86 ALA A O 1
ATOM 647 N N . LEU A 1 87 ? 0.787 -39.179 -29.905 1.00 43.44 87 LEU A N 1
ATOM 648 C CA . LEU A 1 87 ? 0.036 -40.228 -29.240 1.00 43.44 87 LEU A CA 1
ATOM 649 C C . LEU A 1 87 ? 0.962 -41.447 -29.020 1.00 43.44 87 LEU A C 1
ATOM 651 O O . LEU A 1 87 ? 1.908 -41.647 -29.779 1.00 43.44 87 LEU A O 1
ATOM 655 N N . VAL A 1 88 ? 0.548 -42.319 -28.095 1.00 38.91 88 VAL A N 1
ATOM 656 C CA . VAL A 1 88 ? 0.936 -43.737 -27.920 1.00 38.91 88 VAL A CA 1
ATOM 657 C C . VAL A 1 88 ? 1.942 -44.022 -26.772 1.00 38.91 88 VAL A C 1
ATOM 659 O O . VAL A 1 88 ? 3.133 -43.761 -26.873 1.00 38.91 88 VAL A O 1
ATOM 662 N N . LEU A 1 89 ? 1.391 -44.697 -25.739 1.00 34.62 89 LEU A N 1
ATOM 663 C CA . LEU A 1 89 ? 1.996 -45.444 -24.604 1.00 34.62 89 LEU A CA 1
ATOM 664 C C . LEU A 1 89 ? 2.591 -44.568 -23.486 1.00 34.62 89 LEU A C 1
ATOM 666 O O . LEU A 1 89 ? 3.518 -43.814 -23.712 1.00 34.62 89 LEU A O 1
ATOM 670 N N . GLY A 1 90 ? 2.136 -44.580 -22.233 1.00 29.86 90 GLY A N 1
ATOM 671 C CA . GLY A 1 90 ? 1.571 -45.659 -21.426 1.00 29.86 90 GLY A CA 1
ATOM 672 C C . GLY A 1 90 ? 2.424 -45.769 -20.154 1.00 29.86 90 GLY A C 1
ATOM 673 O O . GLY A 1 90 ? 3.633 -45.935 -20.263 1.00 29.86 90 GLY A O 1
ATOM 674 N N . GLY A 1 91 ? 1.823 -45.672 -18.961 1.00 26.86 91 GLY A N 1
ATOM 675 C CA . GLY A 1 91 ? 2.516 -46.022 -17.710 1.00 26.86 91 GLY A CA 1
ATOM 676 C C . GLY A 1 91 ? 2.142 -45.195 -16.480 1.00 26.86 91 GLY A C 1
ATOM 677 O O . GLY A 1 91 ? 2.587 -44.065 -16.322 1.00 26.86 91 GLY A O 1
ATOM 678 N N . CYS A 1 92 ? 1.338 -45.805 -15.607 1.00 26.81 92 CYS A N 1
ATOM 679 C CA . CYS A 1 92 ? 0.945 -45.358 -14.268 1.00 26.81 92 CYS A CA 1
ATOM 680 C C . CYS A 1 92 ? 2.041 -45.501 -13.186 1.00 26.81 92 CYS A C 1
ATOM 682 O O . CYS A 1 92 ? 3.003 -46.244 -13.360 1.00 26.81 92 CYS A O 1
ATOM 684 N N . ASN A 1 93 ? 1.697 -44.938 -12.012 1.00 34.56 93 ASN A N 1
ATOM 685 C CA . ASN A 1 93 ? 2.157 -45.173 -10.626 1.00 34.56 93 ASN A CA 1
ATOM 686 C C . ASN A 1 93 ? 3.279 -44.258 -10.118 1.00 34.56 93 ASN A C 1
ATOM 688 O O . ASN A 1 93 ? 4.285 -44.069 -10.779 1.00 34.56 93 ASN A O 1
ATOM 692 N N . GLY A 1 94 ? 3.208 -43.696 -8.912 1.00 28.25 94 GLY A N 1
ATOM 693 C CA . GLY A 1 94 ? 2.226 -43.781 -7.830 1.00 28.25 94 GLY A CA 1
ATOM 694 C C . GLY A 1 94 ? 2.739 -42.944 -6.647 1.00 28.25 94 GLY A C 1
ATOM 695 O O . GLY A 1 94 ? 3.907 -42.562 -6.632 1.00 28.25 94 GLY A O 1
ATOM 696 N N . GLY A 1 95 ? 1.889 -42.635 -5.666 1.00 29.44 95 GLY A N 1
ATOM 697 C CA . GLY A 1 95 ? 2.342 -41.921 -4.467 1.00 29.44 95 GLY A CA 1
ATOM 698 C C . GLY A 1 95 ? 1.227 -41.315 -3.627 1.00 29.44 95 GLY A C 1
ATOM 699 O O . GLY A 1 95 ? 1.151 -40.102 -3.473 1.00 29.44 95 GLY A O 1
ATOM 700 N N . THR A 1 96 ? 0.351 -42.162 -3.094 1.00 33.00 96 THR A N 1
ATOM 701 C CA . THR A 1 96 ? -0.584 -41.822 -2.017 1.00 33.00 96 THR A CA 1
ATOM 702 C C . THR A 1 96 ? 0.183 -41.528 -0.729 1.00 33.00 96 THR A C 1
ATOM 704 O O . THR A 1 96 ? 0.836 -42.416 -0.185 1.00 33.00 96 THR A O 1
ATOM 707 N N . GLY A 1 97 ? 0.068 -40.303 -0.226 1.00 31.23 97 GLY A N 1
ATOM 708 C CA . GLY A 1 97 ? 0.532 -39.908 1.102 1.00 31.23 97 GLY A CA 1
ATOM 709 C C . GLY A 1 97 ? -0.549 -39.105 1.812 1.00 31.23 97 GLY A C 1
ATOM 710 O O . GLY A 1 97 ? -0.473 -37.886 1.886 1.00 31.23 97 GLY A O 1
ATOM 711 N N . THR A 1 98 ? -1.589 -39.788 2.287 1.00 31.44 98 THR A N 1
ATOM 712 C CA . THR A 1 98 ? -2.551 -39.246 3.252 1.00 31.44 98 THR A CA 1
ATOM 713 C C . THR A 1 98 ? -1.944 -39.295 4.649 1.00 31.44 98 THR A C 1
ATOM 715 O O . THR A 1 98 ? -1.527 -40.365 5.090 1.00 31.44 98 THR A O 1
ATOM 718 N N . LEU A 1 99 ? -1.978 -38.180 5.374 1.00 34.72 99 LEU A N 1
ATOM 719 C CA . LEU A 1 99 ? -1.891 -38.177 6.832 1.00 34.72 99 LEU A CA 1
ATOM 720 C C . LEU A 1 99 ? -3.141 -37.483 7.392 1.00 34.72 99 LEU A C 1
ATOM 722 O O . LEU A 1 99 ? -3.425 -36.353 6.991 1.00 34.72 99 LEU A O 1
ATOM 726 N N . PRO A 1 100 ? -3.905 -38.137 8.284 1.00 41.97 100 PRO A N 1
ATOM 727 C CA . PRO A 1 100 ? -5.016 -37.527 8.998 1.00 41.97 100 PRO A CA 1
ATOM 728 C C . PRO A 1 100 ? -4.558 -37.072 10.388 1.00 41.97 100 PRO A C 1
ATOM 730 O O . PRO A 1 100 ? -3.864 -37.829 11.055 1.00 41.97 100 PRO A O 1
ATOM 733 N N . VAL A 1 101 ? -5.024 -35.918 10.877 1.00 40.44 101 VAL A N 1
ATOM 734 C CA . VAL A 1 101 ? -5.339 -35.760 12.309 1.00 40.44 101 VAL A CA 1
ATOM 735 C C . VAL A 1 101 ? -6.489 -34.769 12.469 1.00 40.44 101 VAL A C 1
ATOM 737 O O . VAL A 1 101 ? -6.393 -33.583 12.163 1.00 40.44 101 VAL A O 1
ATOM 740 N N . THR A 1 102 ? -7.596 -35.314 12.944 1.00 32.00 102 THR A N 1
ATOM 741 C CA . THR A 1 102 ? -8.792 -34.652 13.447 1.00 32.00 102 THR A CA 1
ATOM 742 C C . THR A 1 102 ? -8.536 -34.122 14.859 1.00 32.00 102 THR A C 1
ATOM 744 O O . THR A 1 102 ? -7.964 -34.841 15.673 1.00 32.00 102 THR A O 1
ATOM 747 N N . GLY A 1 103 ? -9.098 -32.957 15.198 1.00 32.72 103 GLY A N 1
ATOM 748 C CA . GLY A 1 103 ? -9.652 -32.744 16.539 1.00 32.72 103 GLY A CA 1
ATOM 749 C C . GLY A 1 103 ? -9.225 -31.484 17.291 1.00 32.72 103 GLY A C 1
ATOM 750 O O . GLY A 1 103 ? -8.099 -31.382 17.756 1.00 32.72 103 GLY A O 1
ATOM 751 N N . GLY A 1 104 ? -10.225 -30.641 17.565 1.00 28.81 104 GLY A N 1
ATOM 752 C CA . GLY A 1 104 ? -10.495 -30.206 18.936 1.00 28.81 104 GLY A CA 1
ATOM 753 C C . GLY A 1 104 ? -10.177 -28.753 19.277 1.00 28.81 104 GLY A C 1
ATOM 754 O O . GLY A 1 104 ? -9.044 -28.308 19.168 1.00 28.81 104 GLY A O 1
ATOM 755 N N . GLY A 1 105 ? -11.186 -28.072 19.824 1.00 26.83 105 GLY A N 1
ATOM 756 C CA . GLY A 1 105 ? -10.967 -27.004 20.797 1.00 26.83 105 GLY A CA 1
ATOM 757 C C . GLY A 1 105 ? -11.362 -25.613 20.332 1.00 26.83 105 GLY A C 1
ATOM 758 O O . GLY A 1 105 ? -10.512 -24.807 19.974 1.00 26.83 105 GLY A O 1
ATOM 759 N N . ALA A 1 106 ? -12.656 -25.305 20.423 1.00 37.25 106 ALA A N 1
ATOM 760 C CA . ALA A 1 106 ? -13.074 -23.933 20.657 1.00 37.25 106 ALA A CA 1
ATOM 761 C C . ALA A 1 106 ? -12.483 -23.483 22.000 1.00 37.25 106 ALA A C 1
ATOM 763 O O . ALA A 1 106 ? -12.769 -24.094 23.030 1.00 37.25 106 ALA A O 1
ATOM 764 N N . VAL A 1 107 ? -11.671 -22.431 21.977 1.00 36.97 107 VAL A N 1
ATOM 765 C CA . VAL A 1 107 ? -11.245 -21.716 23.177 1.00 36.97 107 VAL A CA 1
ATOM 766 C C . VAL A 1 107 ? -11.727 -20.280 23.027 1.00 36.97 107 VAL A C 1
ATOM 768 O O . VAL A 1 107 ? -11.309 -19.548 22.131 1.00 36.97 107 VAL A O 1
ATOM 771 N N . GLN A 1 108 ? -12.692 -19.927 23.872 1.00 44.41 108 GLN A N 1
ATOM 772 C CA . GLN A 1 108 ? -12.991 -18.547 24.212 1.00 44.41 108 GLN A CA 1
ATOM 773 C C . GLN A 1 108 ? -11.880 -18.080 25.146 1.00 44.41 108 GLN A C 1
ATOM 775 O O . GLN A 1 108 ? -11.802 -18.591 26.251 1.00 44.41 108 GLN A O 1
ATOM 780 N N . ASP A 1 109 ? -11.078 -17.113 24.722 1.00 35.78 109 ASP A N 1
ATOM 781 C CA . ASP A 1 109 ? -10.246 -16.302 25.610 1.00 35.78 109 ASP A CA 1
ATOM 782 C C . ASP A 1 109 ? -10.312 -14.881 25.030 1.00 35.78 109 ASP A C 1
ATOM 784 O O . ASP A 1 109 ? -9.983 -14.640 23.871 1.00 35.78 109 ASP A O 1
ATOM 788 N N . GLY A 1 110 ? -10.939 -13.922 25.705 1.00 35.53 110 GLY A N 1
ATOM 789 C CA . GLY A 1 110 ? -10.411 -13.421 26.963 1.00 35.53 110 GLY A CA 1
ATOM 790 C C . GLY A 1 110 ? -9.309 -12.430 26.607 1.00 35.53 110 GLY A C 1
ATOM 791 O O . GLY A 1 110 ? -8.165 -12.814 26.392 1.00 35.53 110 GLY A O 1
ATOM 792 N N . ILE A 1 111 ? -9.674 -11.154 26.457 1.00 54.03 111 ILE A N 1
ATOM 793 C CA . ILE A 1 111 ? -8.728 -10.063 26.209 1.00 54.03 111 ILE A CA 1
ATOM 794 C C . ILE A 1 111 ? -7.832 -9.954 27.448 1.00 54.03 111 ILE A C 1
ATOM 796 O O . ILE A 1 111 ? -8.220 -9.340 28.436 1.00 54.03 111 ILE A O 1
ATOM 800 N N . ALA A 1 112 ? -6.655 -10.576 27.415 1.00 38.00 112 ALA A N 1
ATOM 801 C CA . ALA A 1 112 ? -5.611 -10.348 28.405 1.00 38.00 112 ALA A CA 1
ATOM 802 C C . ALA A 1 112 ? -4.224 -10.723 27.859 1.00 38.00 112 ALA A C 1
ATOM 804 O O . ALA A 1 112 ? -3.927 -11.890 27.631 1.00 38.00 112 ALA A O 1
ATOM 805 N N . GLY A 1 113 ? -3.354 -9.715 27.738 1.00 35.19 113 GLY A N 1
ATOM 806 C CA . GLY A 1 113 ? -1.910 -9.893 27.917 1.00 35.19 113 GLY A CA 1
ATOM 807 C C . GLY A 1 113 ? -1.047 -10.043 26.661 1.00 35.19 113 GLY A C 1
ATOM 808 O O . GLY A 1 113 ? -0.698 -11.144 26.263 1.00 35.19 113 GLY A O 1
ATOM 809 N N . ASN A 1 114 ? -0.601 -8.903 26.125 1.00 43.72 114 ASN A N 1
ATOM 810 C CA . ASN A 1 114 ? 0.764 -8.664 25.629 1.00 43.72 114 ASN A CA 1
ATOM 811 C C . ASN A 1 114 ? 1.414 -9.655 24.636 1.00 43.72 114 ASN A C 1
ATOM 813 O O . ASN A 1 114 ? 2.607 -9.939 24.721 1.00 43.72 114 ASN A O 1
ATOM 817 N N . PHE A 1 115 ? 0.674 -10.061 23.607 1.00 48.00 115 PHE A N 1
ATOM 818 C CA . PHE A 1 115 ? 1.275 -10.297 22.293 1.00 48.00 115 PHE A CA 1
ATOM 819 C C . PHE A 1 115 ? 1.018 -9.056 21.452 1.00 48.00 115 PHE A C 1
ATOM 821 O O . PHE A 1 115 ? -0.116 -8.592 21.381 1.00 48.00 115 PHE A O 1
ATOM 828 N N . GLU A 1 116 ? 2.067 -8.489 20.865 1.00 65.25 116 GLU A N 1
ATOM 829 C CA . GLU A 1 116 ? 2.013 -7.303 20.012 1.00 65.25 116 GLU A CA 1
ATOM 830 C C . GLU A 1 116 ? 0.985 -7.524 18.883 1.00 65.25 116 GLU A C 1
ATOM 832 O O . GLU A 1 116 ? 1.284 -8.153 17.867 1.00 65.25 116 GLU A O 1
ATOM 837 N N . ILE A 1 117 ? -0.268 -7.089 19.074 1.00 79.56 117 ILE A N 1
ATOM 838 C CA . ILE A 1 117 ? -1.324 -7.315 18.085 1.00 79.56 117 ILE A CA 1
ATOM 839 C C . ILE A 1 117 ? -1.028 -6.401 16.902 1.00 79.56 117 ILE A C 1
ATOM 841 O O . ILE A 1 117 ? -1.207 -5.186 16.967 1.00 79.56 117 ILE A O 1
ATOM 845 N N . ILE A 1 118 ? -0.563 -6.998 15.807 1.00 90.44 118 ILE A N 1
ATOM 846 C CA . ILE A 1 118 ? -0.271 -6.276 14.573 1.00 90.44 118 ILE A CA 1
ATOM 847 C C . ILE A 1 118 ? -1.416 -6.492 13.591 1.00 90.44 118 ILE A C 1
ATOM 849 O O . ILE A 1 118 ? -1.693 -7.617 13.163 1.00 90.44 118 ILE A O 1
ATOM 853 N N . TYR A 1 119 ? -2.015 -5.390 13.157 1.00 93.50 119 TYR A N 1
ATOM 854 C CA . TYR A 1 119 ? -2.940 -5.362 12.034 1.00 93.50 119 TYR A CA 1
ATOM 855 C C . TYR A 1 119 ? -2.198 -4.911 10.781 1.00 93.50 119 TYR A C 1
ATOM 857 O O . TYR A 1 119 ? -1.400 -3.971 10.821 1.00 93.50 119 TYR A O 1
ATOM 865 N N . ARG A 1 120 ? -2.450 -5.577 9.653 1.00 94.69 120 ARG A N 1
ATOM 866 C CA . ARG A 1 120 ? -1.860 -5.235 8.355 1.00 94.69 120 ARG A CA 1
ATOM 867 C C . ARG A 1 120 ? -2.925 -5.111 7.286 1.00 94.69 120 ARG A C 1
ATOM 869 O O . ARG A 1 120 ? -3.863 -5.900 7.238 1.00 94.69 120 ARG A O 1
ATOM 876 N N . GLY A 1 121 ? -2.741 -4.161 6.386 1.00 95.00 121 GLY A N 1
ATOM 877 C CA . GLY A 1 121 ? -3.577 -4.049 5.205 1.00 95.00 121 GLY A CA 1
ATOM 878 C C . GLY A 1 121 ? -3.169 -2.886 4.327 1.00 95.00 121 GLY A C 1
ATOM 879 O O . GLY A 1 121 ? -1.978 -2.612 4.171 1.00 95.00 121 GLY A O 1
ATOM 880 N N . ALA A 1 122 ? -4.149 -2.219 3.734 1.00 95.00 122 ALA A N 1
ATOM 881 C CA . ALA A 1 122 ? -3.910 -1.159 2.771 1.00 95.00 122 ALA A CA 1
ATOM 882 C C . ALA A 1 122 ? -4.912 -0.021 2.937 1.00 95.00 122 ALA A C 1
ATOM 884 O O . ALA A 1 122 ? -6.045 -0.210 3.384 1.00 95.00 122 ALA A O 1
ATOM 885 N N . SER A 1 123 ? -4.470 1.159 2.529 1.00 95.88 123 SER A N 1
ATOM 886 C CA . SER A 1 123 ? -5.317 2.315 2.288 1.00 95.88 123 SER A CA 1
ATOM 887 C C . SER A 1 123 ? -5.544 2.483 0.792 1.00 95.88 123 SER A C 1
ATOM 889 O O . SER A 1 123 ? -4.680 2.188 -0.031 1.00 95.88 123 SER A O 1
ATOM 891 N N . THR A 1 124 ? -6.723 2.971 0.445 1.00 95.62 124 THR A N 1
ATOM 892 C CA . THR A 1 124 ? -7.132 3.340 -0.907 1.00 95.62 124 THR A CA 1
ATOM 893 C C . THR A 1 124 ? -7.627 4.772 -0.869 1.00 95.62 124 THR A C 1
ATOM 895 O O . THR A 1 124 ? -8.137 5.231 0.148 1.00 95.62 124 THR A O 1
ATOM 898 N N . ARG A 1 125 ? -7.426 5.514 -1.952 1.00 95.81 125 ARG A N 1
ATOM 899 C CA . ARG A 1 125 ? -7.837 6.915 -2.037 1.00 95.81 125 ARG A CA 1
ATOM 900 C C . ARG A 1 125 ? -9.187 6.983 -2.737 1.00 95.81 125 ARG A C 1
ATOM 902 O O . ARG A 1 125 ? -9.295 6.463 -3.843 1.00 95.81 125 ARG A O 1
ATOM 909 N N . PHE A 1 126 ? -10.171 7.629 -2.121 1.00 96.12 126 PHE A N 1
ATOM 910 C CA . PHE A 1 126 ? -11.488 7.855 -2.726 1.00 96.12 126 PHE A CA 1
ATOM 911 C C . PHE A 1 126 ? -11.712 9.318 -3.141 1.00 96.12 126 PHE A C 1
ATOM 913 O O . PHE A 1 126 ? -12.558 9.572 -3.990 1.00 96.12 126 PHE A O 1
ATOM 920 N N . GLN A 1 127 ? -10.944 10.271 -2.595 1.00 94.44 127 GLN A N 1
ATOM 921 C CA . GLN A 1 127 ? -11.042 11.699 -2.933 1.00 94.44 127 GLN A CA 1
ATOM 922 C C . GLN A 1 127 ? -9.651 12.340 -3.051 1.00 94.44 127 GLN A C 1
ATOM 924 O O . GLN A 1 127 ? -8.747 12.032 -2.264 1.00 94.44 127 GLN A O 1
ATOM 929 N N . ALA A 1 128 ? -9.468 13.203 -4.056 1.00 93.06 128 ALA A N 1
ATOM 930 C CA . ALA A 1 128 ? -8.181 13.802 -4.415 1.00 93.06 128 ALA A CA 1
ATOM 931 C C . ALA A 1 128 ? -8.344 15.169 -5.097 1.00 93.06 128 ALA A C 1
ATOM 933 O O . ALA A 1 128 ? -7.967 15.344 -6.255 1.00 93.06 128 ALA A O 1
ATOM 934 N N . ASP A 1 129 ? -8.885 16.141 -4.371 1.00 93.38 129 ASP A N 1
ATOM 935 C CA . ASP A 1 129 ? -9.127 17.485 -4.910 1.00 93.38 129 ASP A CA 1
ATOM 936 C C . ASP A 1 129 ? -7.850 18.342 -4.960 1.00 93.38 129 ASP A C 1
ATOM 938 O O . ASP A 1 129 ? -7.834 19.415 -5.560 1.00 93.38 129 ASP A O 1
ATOM 942 N N . ASP A 1 130 ? -6.759 17.870 -4.344 1.00 88.94 130 ASP A N 1
ATOM 943 C CA . ASP A 1 130 ? -5.461 18.541 -4.300 1.00 88.94 130 ASP A CA 1
ATOM 944 C C . ASP A 1 130 ? -4.337 17.625 -4.825 1.00 88.94 130 ASP A C 1
ATOM 946 O O . ASP A 1 130 ? -4.252 16.438 -4.500 1.00 88.94 130 ASP A O 1
ATOM 950 N N . ARG A 1 131 ? -3.408 18.178 -5.615 1.00 88.56 131 ARG A N 1
ATOM 951 C CA . ARG A 1 131 ? -2.216 17.443 -6.079 1.00 88.56 131 ARG A CA 1
ATOM 952 C C . ARG A 1 131 ? -1.240 17.140 -4.939 1.00 88.56 131 ARG A C 1
ATOM 954 O O . ARG A 1 131 ? -0.419 16.237 -5.079 1.00 88.56 131 ARG A O 1
ATOM 961 N N . ALA A 1 132 ? -1.335 17.862 -3.823 1.00 89.38 132 ALA A N 1
ATOM 962 C CA . ALA A 1 132 ? -0.552 17.626 -2.616 1.00 89.38 132 ALA A CA 1
ATOM 963 C C . ALA A 1 132 ? -1.057 16.437 -1.772 1.00 89.38 132 ALA A C 1
ATOM 965 O O . ALA A 1 132 ? -0.435 16.114 -0.758 1.00 89.38 132 ALA A O 1
ATOM 966 N N . CYS A 1 133 ? -2.155 15.773 -2.165 1.00 91.19 133 CYS A N 1
ATOM 967 C CA . CYS A 1 133 ? -2.683 14.621 -1.437 1.00 91.19 133 CYS A CA 1
ATOM 968 C C . CYS A 1 133 ? -1.634 13.490 -1.328 1.00 91.19 133 CYS A C 1
ATOM 970 O O . CYS A 1 133 ? -1.172 12.989 -2.363 1.00 91.19 133 CYS A O 1
ATOM 972 N N . PRO A 1 134 ? -1.296 13.026 -0.106 1.00 91.44 134 PRO A N 1
ATOM 973 C CA . PRO A 1 134 ? -0.375 11.914 0.111 1.00 91.44 134 PRO A CA 1
ATOM 974 C C . PRO A 1 134 ? -0.742 10.649 -0.676 1.00 91.44 134 PRO A C 1
ATOM 976 O O . PRO A 1 134 ? -1.912 10.376 -0.962 1.00 91.44 134 PRO A O 1
ATOM 979 N N . SER A 1 135 ? 0.255 9.831 -1.001 1.00 91.75 135 SER A N 1
ATOM 980 C CA . SER A 1 135 ? -0.003 8.538 -1.634 1.00 91.75 135 SER A CA 1
ATOM 981 C C . SER A 1 135 ? -0.641 7.555 -0.641 1.00 91.75 135 SER A C 1
ATOM 983 O O . SER A 1 135 ? -0.167 7.460 0.495 1.00 91.75 135 SER A O 1
ATOM 985 N N . PRO A 1 136 ? -1.676 6.797 -1.055 1.00 92.69 136 PRO A N 1
ATOM 986 C CA . PRO A 1 136 ? -2.139 5.641 -0.302 1.00 92.69 136 PRO A CA 1
ATOM 987 C C . PRO A 1 136 ? -1.055 4.554 -0.300 1.00 92.69 136 PRO A C 1
ATOM 989 O O . PRO A 1 136 ? -0.123 4.579 -1.107 1.00 92.69 136 PRO A O 1
ATOM 992 N N . GLY A 1 137 ? -1.178 3.585 0.596 1.00 91.69 137 GLY A N 1
ATOM 993 C CA . GLY A 1 137 ? -0.201 2.512 0.711 1.00 91.69 137 GLY A CA 1
ATOM 994 C C . GLY A 1 137 ? -0.525 1.503 1.799 1.00 91.69 137 GLY A C 1
ATOM 995 O O . GLY A 1 137 ? -1.639 1.459 2.327 1.00 91.69 137 GLY A O 1
ATOM 996 N N . LEU A 1 138 ? 0.475 0.683 2.115 1.00 93.38 138 LEU A N 1
ATOM 997 C CA . LEU A 1 138 ? 0.382 -0.329 3.158 1.00 93.38 138 LEU A CA 1
ATOM 998 C C . LEU A 1 138 ? 0.170 0.315 4.527 1.00 93.38 138 LEU A C 1
ATOM 1000 O O . LEU A 1 138 ? 0.806 1.311 4.872 1.00 93.38 138 LEU A O 1
ATOM 1004 N N . VAL A 1 139 ? -0.707 -0.303 5.305 1.00 94.25 139 VAL A N 1
ATOM 1005 C CA . VAL A 1 139 ? -1.059 0.106 6.659 1.00 94.25 139 VAL A CA 1
ATOM 1006 C C . VAL A 1 139 ? -0.592 -0.981 7.614 1.00 94.25 139 VAL A C 1
ATOM 1008 O O . VAL A 1 139 ? -0.887 -2.161 7.415 1.00 94.25 139 VAL A O 1
ATOM 1011 N N . ALA A 1 140 ? 0.136 -0.575 8.648 1.00 92.50 140 ALA A N 1
ATOM 1012 C CA . ALA A 1 140 ? 0.497 -1.413 9.778 1.00 92.50 140 ALA A CA 1
ATOM 1013 C C . ALA A 1 140 ? 0.073 -0.682 11.051 1.00 92.50 140 ALA A C 1
ATOM 1015 O O . ALA A 1 140 ? 0.505 0.447 11.276 1.00 92.50 140 ALA A O 1
ATOM 1016 N N . ILE A 1 141 ? -0.793 -1.308 11.842 1.00 93.62 141 ILE A N 1
ATOM 1017 C CA . ILE A 1 141 ? -1.326 -0.738 13.080 1.00 93.62 141 ILE A CA 1
ATOM 1018 C C . ILE A 1 141 ? -0.918 -1.643 14.231 1.00 93.62 141 ILE A C 1
ATOM 1020 O O . ILE A 1 141 ? -1.058 -2.865 14.154 1.00 93.62 141 ILE A O 1
ATOM 1024 N N . ARG A 1 142 ? -0.411 -1.014 15.286 1.00 91.81 142 ARG A N 1
ATOM 1025 C CA . ARG A 1 142 ? -0.008 -1.648 16.532 1.00 91.81 142 ARG A CA 1
ATOM 1026 C C . ARG A 1 142 ? -0.600 -0.823 17.674 1.00 91.81 142 ARG A C 1
ATOM 1028 O O . ARG A 1 142 ? -0.066 0.247 17.954 1.00 91.81 142 ARG A O 1
ATOM 1035 N N . PRO A 1 143 ? -1.741 -1.245 18.237 1.00 90.00 143 PRO A N 1
ATOM 1036 C CA . PRO A 1 143 ? -2.343 -0.564 19.371 1.00 90.00 143 PRO A CA 1
ATOM 1037 C C . PRO A 1 143 ? -1.519 -0.793 20.639 1.00 90.00 143 PRO A C 1
ATOM 1039 O O . PRO A 1 143 ? -1.187 -1.932 20.966 1.00 90.00 143 PRO A O 1
ATOM 1042 N N . GLU A 1 144 ? -1.224 0.285 21.355 1.00 88.25 144 GLU A N 1
ATOM 1043 C CA . GLU A 1 144 ? -0.609 0.300 22.679 1.00 88.25 144 GLU A CA 1
ATOM 1044 C C . GLU A 1 144 ? -1.554 1.061 23.618 1.00 88.25 144 GLU A C 1
ATOM 1046 O O . GLU A 1 144 ? -1.810 2.244 23.411 1.00 88.25 144 GLU A O 1
ATOM 1051 N N . ASN A 1 145 ? -2.104 0.385 24.635 1.00 86.12 145 ASN A N 1
ATOM 1052 C CA . ASN A 1 145 ? -3.084 0.966 25.571 1.00 86.12 145 ASN A CA 1
ATOM 1053 C C . ASN A 1 145 ? -4.259 1.675 24.864 1.00 86.12 145 ASN A C 1
ATOM 1055 O O . ASN A 1 145 ? -4.556 2.831 25.157 1.00 86.12 145 ASN A O 1
ATOM 1059 N N . ASP A 1 146 ? -4.881 0.999 23.893 1.00 87.06 146 ASP A N 1
ATOM 1060 C CA . ASP A 1 146 ? -6.000 1.517 23.087 1.00 87.06 146 ASP A CA 1
ATOM 1061 C C . ASP A 1 146 ? -5.673 2.752 22.229 1.00 87.06 146 ASP A C 1
ATOM 1063 O O . ASP A 1 146 ? -6.564 3.374 21.655 1.00 87.06 146 ASP A O 1
ATOM 1067 N N . VAL A 1 147 ? -4.392 3.088 22.064 1.00 90.56 147 VAL A N 1
ATOM 1068 C CA . VAL A 1 147 ? -3.928 4.186 21.208 1.00 90.56 147 VAL A CA 1
ATOM 1069 C C . VAL A 1 147 ? -2.996 3.644 20.129 1.00 90.56 147 VAL A C 1
ATOM 1071 O O . VAL A 1 147 ? -2.214 2.725 20.356 1.00 90.56 147 VAL A O 1
ATOM 1074 N N . PHE A 1 148 ? -3.066 4.198 18.921 1.00 93.31 148 PHE A N 1
ATOM 1075 C CA . PHE A 1 148 ? -2.099 3.916 17.863 1.00 93.31 148 PHE A CA 1
ATOM 1076 C C . PHE A 1 148 ? -1.855 5.129 16.969 1.00 93.31 148 PHE A C 1
ATOM 1078 O O . PHE A 1 148 ? -2.702 6.008 16.816 1.00 93.31 148 PHE A O 1
ATOM 1085 N N . THR A 1 149 ? -0.705 5.130 16.298 1.00 93.88 149 THR A N 1
ATOM 1086 C CA . THR A 1 149 ? -0.356 6.160 15.316 1.00 93.88 149 THR A CA 1
ATOM 1087 C C . THR A 1 149 ? -0.565 5.637 13.902 1.00 93.88 149 THR A C 1
ATOM 1089 O O . THR A 1 149 ? 0.171 4.772 13.422 1.00 93.88 149 THR A O 1
ATOM 1092 N N . TYR A 1 150 ? -1.546 6.193 13.197 1.00 94.38 150 TYR A N 1
ATOM 1093 C CA . TYR A 1 150 ? -1.758 5.923 11.782 1.00 94.38 150 TYR A CA 1
ATOM 1094 C C . TYR A 1 150 ? -0.795 6.752 10.926 1.00 94.38 150 TYR A C 1
ATOM 1096 O O . TYR A 1 150 ? -0.638 7.958 11.125 1.00 94.38 150 TYR A O 1
ATOM 1104 N N . ARG A 1 151 ? -0.144 6.106 9.952 1.00 94.06 151 ARG A N 1
ATOM 1105 C CA . ARG A 1 151 ? 0.836 6.739 9.057 1.00 94.06 151 ARG A CA 1
ATOM 1106 C C . ARG A 1 151 ? 0.296 6.800 7.634 1.00 94.06 151 ARG A C 1
ATOM 1108 O O . ARG A 1 151 ? 0.271 5.789 6.938 1.00 94.06 151 ARG A O 1
ATOM 1115 N N . LEU A 1 152 ? -0.060 7.995 7.171 1.00 92.25 152 LEU A N 1
ATOM 1116 C CA . LEU A 1 152 ? -0.520 8.227 5.803 1.00 92.25 152 LEU A CA 1
ATOM 1117 C C . LEU A 1 152 ? 0.629 8.743 4.923 1.00 92.25 152 LEU A C 1
ATOM 1119 O O . LEU A 1 152 ? 1.293 9.735 5.240 1.00 92.25 152 LEU A O 1
ATOM 1123 N N . GLY A 1 153 ? 0.893 8.048 3.811 1.00 86.00 153 GLY A N 1
ATOM 1124 C CA . GLY A 1 153 ? 1.942 8.415 2.850 1.00 86.00 153 GLY A CA 1
ATOM 1125 C C . GLY A 1 153 ? 3.350 8.532 3.452 1.00 86.00 153 GLY A C 1
ATOM 1126 O O . GLY A 1 153 ? 4.189 9.253 2.918 1.00 86.00 153 GLY A O 1
ATOM 1127 N N . GLY A 1 154 ? 3.596 7.893 4.603 1.00 83.88 154 GLY A N 1
ATOM 1128 C CA . GLY A 1 154 ? 4.871 7.917 5.329 1.00 83.88 154 GLY A CA 1
ATOM 1129 C C . GLY A 1 154 ? 5.226 9.237 6.029 1.00 83.88 154 GLY A C 1
ATOM 1130 O O . GLY A 1 154 ? 6.240 9.273 6.724 1.00 83.88 154 GLY A O 1
ATOM 1131 N N . ARG A 1 155 ? 4.414 10.292 5.877 1.00 84.25 155 ARG A N 1
ATOM 1132 C CA . ARG A 1 155 ? 4.705 11.653 6.372 1.00 84.25 155 ARG A CA 1
ATOM 1133 C C . ARG A 1 155 ? 3.677 12.168 7.371 1.00 84.25 155 ARG A C 1
ATOM 1135 O O . ARG A 1 155 ? 4.048 12.819 8.341 1.00 84.25 155 ARG A O 1
ATOM 1142 N N . VAL A 1 156 ? 2.405 11.872 7.127 1.00 89.25 156 VAL A N 1
ATOM 1143 C CA . VAL A 1 156 ? 1.303 12.331 7.969 1.00 89.25 156 VAL A CA 1
ATOM 1144 C C . VAL A 1 156 ? 1.106 11.327 9.094 1.00 89.25 156 VAL A C 1
ATOM 1146 O O . VAL A 1 156 ? 0.924 10.136 8.836 1.00 89.25 156 VAL A O 1
ATOM 1149 N N . LEU A 1 157 ? 1.173 11.817 10.329 1.00 92.69 157 LEU A N 1
ATOM 1150 C CA . LEU A 1 157 ? 0.953 11.038 11.543 1.00 92.69 157 LEU A CA 1
ATOM 1151 C C . LEU A 1 157 ? -0.379 11.463 12.158 1.00 92.69 157 LEU A C 1
ATOM 1153 O O . LEU A 1 157 ? -0.610 12.657 12.347 1.00 92.69 157 LEU A O 1
ATOM 1157 N N . ILE A 1 158 ? -1.236 10.488 12.444 1.00 94.62 158 ILE A N 1
ATOM 1158 C CA . ILE A 1 158 ? -2.546 10.699 13.058 1.00 94.62 158 ILE A CA 1
ATOM 1159 C C . ILE A 1 158 ? -2.611 9.828 14.302 1.00 94.62 158 ILE A C 1
ATOM 1161 O O . ILE A 1 158 ? -2.627 8.600 14.205 1.00 94.62 158 ILE A O 1
ATOM 1165 N N . GLU A 1 159 ? -2.631 10.464 15.465 1.00 94.62 159 GLU A N 1
ATOM 1166 C CA . GLU A 1 159 ? -2.846 9.773 16.731 1.00 94.62 159 GLU A CA 1
ATOM 1167 C C . GLU A 1 159 ? -4.324 9.409 16.830 1.00 94.62 159 GLU A C 1
ATOM 1169 O O . GLU A 1 159 ? -5.200 10.252 16.626 1.00 94.62 159 GLU A O 1
ATOM 1174 N N . THR A 1 160 ? -4.595 8.128 17.050 1.00 94.69 160 THR A N 1
ATOM 1175 C CA . THR A 1 160 ? -5.943 7.565 17.046 1.00 94.69 160 THR A CA 1
ATOM 1176 C C . THR A 1 160 ? -6.165 6.772 18.314 1.00 94.69 160 THR A C 1
ATOM 1178 O O . THR A 1 160 ? -5.357 5.912 18.660 1.00 94.69 160 THR A O 1
ATOM 1181 N N . THR A 1 161 ? -7.295 7.029 18.958 1.00 93.31 161 THR A N 1
ATOM 1182 C CA . THR A 1 161 ? -7.747 6.285 20.128 1.00 93.31 161 THR A CA 1
ATOM 1183 C C . THR A 1 161 ? -8.877 5.347 19.726 1.00 93.31 161 THR A C 1
ATOM 1185 O O . THR A 1 161 ? -9.779 5.719 18.969 1.00 93.31 161 THR A O 1
ATOM 1188 N N . ILE A 1 162 ? -8.811 4.126 20.240 1.00 91.75 162 ILE A N 1
ATOM 1189 C CA . ILE A 1 162 ? -9.862 3.123 20.183 1.00 91.75 162 ILE A CA 1
ATOM 1190 C C . ILE A 1 162 ? -10.726 3.332 21.424 1.00 91.75 162 ILE A C 1
ATOM 1192 O O . ILE A 1 162 ? -10.284 3.151 22.554 1.00 91.75 162 ILE A O 1
ATOM 1196 N N . ILE A 1 163 ? -11.959 3.772 21.217 1.00 90.06 163 ILE A N 1
ATOM 1197 C CA . ILE A 1 163 ? -12.942 3.929 22.285 1.00 90.06 163 ILE A CA 1
ATOM 1198 C C . ILE A 1 163 ? -13.464 2.527 22.641 1.00 90.06 163 ILE A C 1
ATOM 1200 O O . ILE A 1 163 ? -13.485 1.633 21.797 1.00 90.06 163 ILE A O 1
ATOM 1204 N N . GLY A 1 164 ? -13.862 2.300 23.897 1.00 76.69 164 GLY A N 1
ATOM 1205 C CA . GLY A 1 164 ? -14.243 0.969 24.401 1.00 76.69 164 GLY A CA 1
ATOM 1206 C C . GLY A 1 164 ? -15.425 0.289 23.687 1.00 76.69 164 GLY A C 1
ATOM 1207 O O . GLY A 1 164 ? -15.647 -0.902 23.881 1.00 76.69 164 GLY A O 1
ATOM 1208 N N . ASP A 1 165 ? -16.168 1.013 22.850 1.00 82.50 165 ASP A N 1
ATOM 1209 C CA . ASP A 1 165 ? -17.211 0.495 21.954 1.00 82.50 165 ASP A CA 1
ATOM 1210 C C . ASP A 1 165 ? -16.663 0.002 20.595 1.00 82.50 165 ASP A C 1
ATOM 1212 O O . ASP A 1 165 ? -17.424 -0.463 19.747 1.00 82.50 165 ASP A O 1
ATOM 1216 N N . GLY A 1 166 ? -15.349 0.100 20.382 1.00 85.00 166 GLY A N 1
ATOM 1217 C CA . GLY A 1 166 ? -14.680 -0.186 19.118 1.00 85.00 166 GLY A CA 1
ATOM 1218 C C . GLY A 1 166 ? -14.670 0.996 18.149 1.00 85.00 166 GLY A C 1
ATOM 1219 O O . GLY A 1 166 ? -14.200 0.838 17.026 1.00 85.00 166 GLY A O 1
ATOM 1220 N N . THR A 1 167 ? -15.152 2.181 18.528 1.00 92.50 167 THR A N 1
ATOM 1221 C CA . THR A 1 167 ? -15.111 3.363 17.659 1.00 92.50 167 THR A CA 1
ATOM 1222 C C . THR A 1 167 ? -13.699 3.950 17.611 1.00 92.50 167 THR A C 1
ATOM 1224 O O . THR A 1 167 ? -13.041 4.126 18.634 1.00 92.50 167 THR A O 1
ATOM 1227 N N . LEU A 1 168 ? -13.222 4.284 16.413 1.00 93.94 168 LEU A N 1
ATOM 1228 C CA . LEU A 1 168 ? -11.945 4.963 16.201 1.00 93.94 168 LEU A CA 1
ATOM 1229 C C . LEU A 1 168 ? -12.167 6.465 16.081 1.00 93.94 168 LEU A C 1
ATOM 1231 O O . LEU A 1 168 ? -12.987 6.908 15.274 1.00 93.94 168 LEU A O 1
ATOM 1235 N N . SER A 1 169 ? -11.376 7.242 16.812 1.00 93.75 169 SER A N 1
ATOM 1236 C CA . SER A 1 169 ? -11.321 8.691 16.647 1.00 93.75 169 SER A CA 1
ATOM 1237 C C . SER A 1 169 ? -9.883 9.170 16.762 1.00 93.75 169 SER A C 1
ATOM 1239 O O . SER A 1 169 ? -9.201 8.894 17.749 1.00 93.75 169 SER A O 1
ATOM 1241 N N . GLY A 1 170 ? -9.418 9.896 15.752 1.00 93.25 170 GLY A N 1
ATOM 1242 C CA . GLY A 1 170 ? -8.071 10.444 15.721 1.00 93.25 170 GLY A CA 1
ATOM 1243 C C . GLY A 1 170 ? -7.983 11.730 14.918 1.00 93.25 170 GLY A C 1
ATOM 1244 O O . GLY A 1 170 ? -8.751 11.949 13.980 1.00 93.25 170 GLY A O 1
ATOM 1245 N N . GLN A 1 171 ? -7.027 12.583 15.274 1.00 94.00 171 GLN A N 1
ATOM 1246 C CA . GLN A 1 171 ? -6.703 13.786 14.511 1.00 94.00 171 GLN A CA 1
ATOM 1247 C C . GLN A 1 171 ? -5.193 14.003 14.461 1.00 94.00 171 GLN A C 1
ATOM 1249 O O . GLN A 1 171 ? -4.471 13.723 15.412 1.00 94.00 171 GLN A O 1
ATOM 1254 N N . GLY A 1 172 ? -4.702 14.501 13.328 1.00 92.44 172 GLY A N 1
ATOM 1255 C CA . GLY A 1 172 ? -3.285 14.801 13.158 1.00 92.44 172 GLY A CA 1
ATOM 1256 C C . GLY A 1 172 ? -2.994 15.505 11.843 1.00 92.44 172 GLY A C 1
ATOM 1257 O O . GLY A 1 172 ? -3.498 15.116 10.793 1.00 92.44 172 GLY A O 1
ATOM 1258 N N . GLN A 1 173 ? -2.184 16.566 11.903 1.00 88.38 173 GLN A N 1
ATOM 1259 C CA . GLN A 1 173 ? -1.718 17.334 10.737 1.00 88.38 173 GLN A CA 1
ATOM 1260 C C . GLN A 1 173 ? -2.843 17.692 9.737 1.00 88.38 173 GLN A C 1
ATOM 1262 O O . GLN A 1 173 ? -2.679 17.547 8.526 1.00 88.38 173 GLN A O 1
ATOM 1267 N N . ASN A 1 174 ? -3.987 18.163 10.255 1.00 91.56 174 ASN A N 1
ATOM 1268 C CA . ASN A 1 174 ? -5.218 18.518 9.525 1.00 91.56 174 ASN A CA 1
ATOM 1269 C C . ASN A 1 174 ? -6.030 17.354 8.938 1.00 91.56 174 ASN A C 1
ATOM 1271 O O . ASN A 1 174 ? -6.990 17.598 8.213 1.00 91.56 174 ASN A O 1
ATOM 1275 N N . TYR A 1 175 ? -5.691 16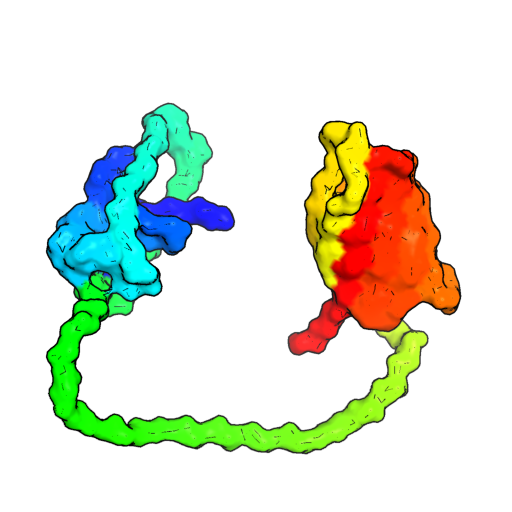.109 9.251 1.00 94.31 175 TYR A N 1
ATOM 1276 C CA . TYR A 1 175 ? -6.505 14.948 8.914 1.00 94.31 175 TYR A CA 1
ATOM 1277 C C . TYR A 1 175 ? -7.286 14.478 10.134 1.00 94.31 175 TYR A C 1
ATOM 1279 O O . TYR A 1 175 ? -6.767 14.455 11.249 1.00 94.31 175 TYR A O 1
ATOM 1287 N N . THR A 1 176 ? -8.531 14.083 9.900 1.00 96.00 176 THR A N 1
ATOM 1288 C CA . THR A 1 176 ? -9.375 13.387 10.868 1.00 96.00 176 THR A CA 1
ATOM 1289 C C . THR A 1 176 ? -9.502 11.938 10.434 1.00 96.00 176 THR A C 1
ATOM 1291 O O . THR A 1 176 ? -9.719 11.673 9.250 1.00 96.00 176 THR A O 1
ATOM 1294 N N . LEU A 1 177 ? -9.347 11.019 11.382 1.00 96.69 177 LEU A N 1
ATOM 1295 C CA . LEU A 1 177 ? -9.556 9.592 11.204 1.00 96.69 177 LEU A CA 1
ATOM 1296 C C . LEU A 1 177 ? -10.770 9.166 12.023 1.00 96.69 177 LEU A C 1
ATOM 1298 O O . LEU A 1 177 ? -10.826 9.405 13.230 1.00 96.69 177 LEU A O 1
ATOM 1302 N N . THR A 1 178 ? -11.718 8.517 11.360 1.00 97.06 178 THR A N 1
ATOM 1303 C CA . THR A 1 178 ? -12.883 7.890 11.987 1.00 97.06 178 THR A CA 1
ATOM 1304 C C . THR A 1 178 ? -13.034 6.466 11.480 1.00 97.06 178 THR A C 1
ATOM 1306 O O . THR A 1 178 ? -12.596 6.139 10.379 1.00 97.06 178 THR A O 1
ATOM 1309 N N . GLY A 1 179 ? -13.627 5.582 12.275 1.00 95.88 179 GLY A N 1
ATOM 1310 C CA . GLY A 1 179 ? -13.794 4.194 11.860 1.00 95.88 179 GLY A CA 1
ATOM 1311 C C . GLY A 1 179 ? -14.188 3.270 12.994 1.00 95.88 179 GLY A C 1
ATOM 1312 O O . GLY A 1 179 ? -14.660 3.717 14.037 1.00 95.88 179 GLY A O 1
ATOM 1313 N N . THR A 1 180 ? -13.973 1.978 12.780 1.00 95.31 180 THR A N 1
ATOM 1314 C CA . THR A 1 180 ? -14.288 0.925 13.740 1.00 95.31 180 THR A CA 1
ATOM 1315 C C . THR A 1 180 ? -13.145 -0.081 13.860 1.00 95.31 180 THR A C 1
ATOM 1317 O O . THR A 1 180 ? -12.426 -0.395 12.907 1.00 95.31 180 THR A O 1
ATOM 1320 N N . ALA A 1 181 ? -12.978 -0.600 15.068 1.00 93.50 181 ALA A N 1
ATOM 1321 C CA . ALA A 1 181 ? -12.052 -1.650 15.431 1.00 93.50 181 ALA A CA 1
ATOM 1322 C C . ALA A 1 181 ? -12.819 -2.835 16.015 1.00 93.50 181 ALA A C 1
ATOM 1324 O O . ALA A 1 181 ? -13.722 -2.703 16.836 1.00 93.50 181 ALA A O 1
ATOM 1325 N N . SER A 1 182 ? -12.415 -4.018 15.580 1.00 91.19 182 SER A N 1
ATOM 1326 C CA . SER A 1 182 ? -12.863 -5.316 16.068 1.00 91.19 182 SER A CA 1
ATOM 1327 C C . SER A 1 182 ? -11.639 -6.203 16.290 1.00 91.19 182 SER A C 1
ATOM 1329 O O . SER A 1 182 ? -10.546 -5.885 15.821 1.00 91.19 182 SER A O 1
ATOM 1331 N N . ALA A 1 183 ? -11.822 -7.348 16.950 1.00 86.81 183 ALA A N 1
ATOM 1332 C CA . ALA A 1 183 ? -10.725 -8.258 17.289 1.00 86.81 183 ALA A CA 1
ATOM 1333 C C . ALA A 1 183 ? -9.888 -8.735 16.081 1.00 86.81 183 ALA A C 1
ATOM 1335 O O . ALA A 1 183 ? -8.710 -9.048 16.244 1.00 86.81 183 ALA A O 1
ATOM 1336 N N . ASP A 1 184 ? -10.477 -8.787 14.882 1.00 90.94 184 ASP A N 1
ATOM 1337 C CA . ASP A 1 184 ? -9.818 -9.281 13.664 1.00 90.94 184 ASP A CA 1
ATOM 1338 C C . ASP A 1 184 ? -9.602 -8.205 12.594 1.00 90.94 184 ASP A C 1
ATOM 1340 O O . ASP A 1 184 ? -8.854 -8.430 11.638 1.00 90.94 184 ASP A O 1
ATOM 1344 N N . LYS A 1 185 ? -10.255 -7.045 12.716 1.00 94.12 185 LYS A N 1
ATOM 1345 C CA . LYS A 1 185 ? -10.301 -6.037 11.653 1.00 94.12 185 LYS A CA 1
ATOM 1346 C C . LYS A 1 185 ? -10.386 -4.622 12.212 1.00 94.12 185 LYS A C 1
ATOM 1348 O O . LYS A 1 185 ? -11.217 -4.351 13.074 1.00 94.12 185 LYS A O 1
ATOM 1353 N N . ILE A 1 186 ? -9.594 -3.725 11.636 1.00 95.56 186 ILE A N 1
ATOM 1354 C CA . ILE A 1 186 ? -9.669 -2.277 11.831 1.00 95.56 186 ILE A CA 1
ATOM 1355 C C . ILE A 1 186 ? -9.925 -1.642 10.467 1.00 95.56 186 ILE A C 1
ATOM 1357 O O . ILE A 1 186 ? -9.191 -1.903 9.509 1.00 95.56 186 ILE A O 1
ATOM 1361 N N . GLU A 1 187 ? -10.961 -0.822 10.362 1.00 97.06 187 GLU A N 1
ATOM 1362 C CA . GLU A 1 187 ? -11.292 -0.103 9.135 1.00 97.06 187 GLU A CA 1
ATOM 1363 C C . GLU A 1 187 ? -11.771 1.309 9.438 1.00 97.06 187 GLU A C 1
ATOM 1365 O O . GLU A 1 187 ? -12.312 1.584 10.507 1.00 97.06 187 GLU A O 1
ATOM 1370 N N . GLY A 1 188 ? -11.559 2.220 8.499 1.00 96.81 188 GLY A N 1
ATOM 1371 C CA . GLY A 1 188 ? -11.939 3.605 8.702 1.00 96.81 188 GLY A CA 1
ATOM 1372 C C . GLY A 1 188 ? -11.590 4.499 7.533 1.00 96.81 188 GLY A C 1
ATOM 1373 O O . GLY A 1 188 ? -10.970 4.076 6.552 1.00 96.81 188 GLY A O 1
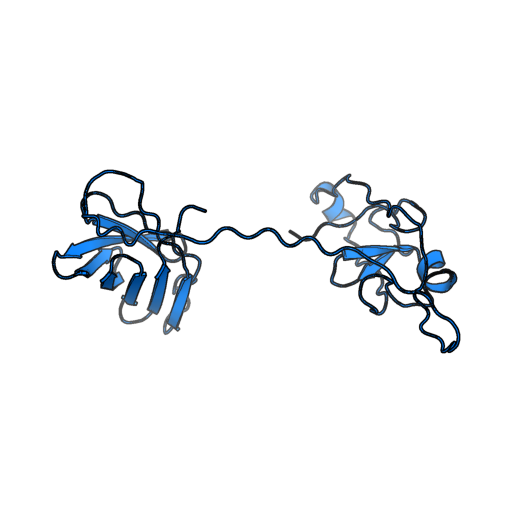ATOM 1374 N N . ASP A 1 189 ? -11.981 5.753 7.685 1.00 97.25 189 ASP A N 1
ATOM 1375 C CA . ASP A 1 189 ? -11.769 6.811 6.723 1.00 97.25 189 ASP A CA 1
ATOM 1376 C C . ASP A 1 189 ? -10.864 7.890 7.314 1.00 97.25 189 ASP A C 1
ATOM 1378 O O . ASP A 1 189 ? -10.938 8.235 8.492 1.00 97.25 189 ASP A O 1
ATOM 1382 N N . VAL A 1 190 ? -9.989 8.425 6.470 1.00 96.62 190 VAL A N 1
ATOM 1383 C CA . VAL A 1 190 ? -9.076 9.519 6.789 1.00 96.62 190 VAL A CA 1
ATOM 1384 C C . VAL A 1 190 ? -9.345 10.652 5.821 1.00 96.62 190 VAL A C 1
ATOM 1386 O O . VAL A 1 190 ? -9.208 10.474 4.609 1.00 96.62 190 VAL A O 1
ATOM 1389 N N . THR A 1 191 ? -9.712 11.823 6.337 1.00 95.56 191 THR A N 1
ATOM 1390 C CA . THR A 1 191 ? -10.065 12.974 5.503 1.00 95.56 191 THR A CA 1
ATOM 1391 C C . THR A 1 191 ? -9.605 14.301 6.092 1.00 95.56 191 THR A C 1
ATOM 1393 O O . THR A 1 191 ? -9.577 14.487 7.306 1.00 95.56 191 THR A O 1
ATOM 1396 N N . ASN A 1 192 ? -9.253 15.241 5.218 1.00 94.25 192 ASN A N 1
ATOM 1397 C CA . ASN A 1 192 ? -9.074 16.661 5.545 1.00 94.25 192 ASN A CA 1
ATOM 1398 C C . ASN A 1 192 ? -10.062 17.560 4.770 1.00 94.25 192 ASN A C 1
ATOM 1400 O O . ASN A 1 192 ? -9.836 18.760 4.624 1.00 94.25 192 ASN A O 1
ATOM 1404 N N . GLY A 1 193 ? -11.112 16.966 4.194 1.00 92.62 193 GLY A N 1
ATOM 1405 C CA . GLY A 1 193 ? -12.092 17.636 3.337 1.00 92.62 193 GLY A CA 1
ATOM 1406 C C . GLY A 1 193 ? -11.687 17.784 1.865 1.00 92.62 193 GLY A C 1
ATOM 1407 O O . GLY A 1 193 ? -12.569 17.991 1.040 1.00 92.62 193 GLY A O 1
ATOM 1408 N N . ARG A 1 194 ? -10.397 17.648 1.515 1.00 93.69 194 ARG A N 1
ATOM 1409 C CA . ARG A 1 194 ? -9.887 17.693 0.122 1.00 93.69 194 ARG A CA 1
ATOM 1410 C C . ARG A 1 194 ? -9.289 16.367 -0.352 1.00 93.69 194 ARG A C 1
ATOM 1412 O O . ARG A 1 194 ? -9.322 16.036 -1.533 1.00 93.69 194 ARG A O 1
ATOM 1419 N N . CYS A 1 195 ? -8.703 15.616 0.567 1.00 95.00 195 CYS A N 1
ATOM 1420 C CA . CYS A 1 195 ? -8.100 14.312 0.346 1.00 95.00 195 CYS A CA 1
ATOM 1421 C C . CYS A 1 195 ? -8.818 13.309 1.245 1.00 95.00 195 CYS A C 1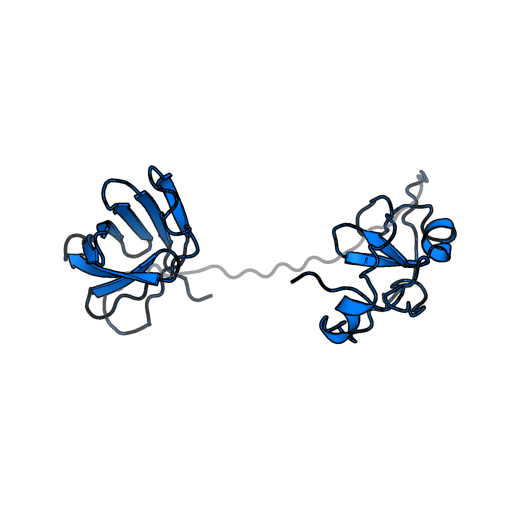
ATOM 1423 O O . CYS A 1 195 ? -8.926 13.546 2.449 1.00 95.00 195 CYS A O 1
ATOM 1425 N N . GLY A 1 196 ? -9.276 12.200 0.668 1.00 96.50 196 GLY A N 1
ATOM 1426 C CA . GLY A 1 196 ? -10.044 11.170 1.364 1.00 96.50 196 GLY A CA 1
ATOM 1427 C C . GLY A 1 196 ? -9.488 9.778 1.095 1.00 96.50 196 GLY A C 1
ATOM 1428 O O . GLY A 1 196 ? -9.231 9.412 -0.059 1.00 96.50 196 GLY A O 1
ATOM 1429 N N . TYR A 1 197 ? -9.297 9.005 2.161 1.00 97.00 197 TYR A N 1
ATOM 1430 C CA . TYR A 1 197 ? -8.724 7.664 2.120 1.00 97.00 197 TYR A CA 1
ATOM 1431 C C . TYR A 1 197 ? -9.554 6.700 2.945 1.00 97.00 197 TYR A C 1
ATOM 1433 O O . TYR A 1 197 ? -9.914 7.024 4.066 1.00 97.00 197 TYR A O 1
ATOM 1441 N N . HIS A 1 198 ? -9.771 5.503 2.420 1.00 97.62 198 HIS A N 1
ATOM 1442 C CA . HIS A 1 198 ? -10.376 4.395 3.142 1.00 97.62 198 HIS A CA 1
ATOM 1443 C C . HIS A 1 198 ? -9.312 3.334 3.402 1.00 97.62 198 HIS A C 1
ATOM 1445 O O . HIS A 1 198 ? -8.614 2.928 2.465 1.00 97.62 198 HIS A O 1
ATOM 1451 N N . PHE A 1 199 ? -9.172 2.867 4.639 1.00 97.00 199 PHE A N 1
ATOM 1452 C CA . PHE A 1 199 ? -8.230 1.806 4.981 1.00 97.00 199 PHE A CA 1
ATOM 1453 C C . PHE A 1 199 ? -8.921 0.605 5.609 1.00 97.00 199 PHE A C 1
ATOM 1455 O O . PHE A 1 199 ? -9.929 0.724 6.300 1.00 97.00 199 PHE A O 1
ATOM 1462 N N . ARG A 1 200 ? -8.334 -0.568 5.368 1.00 97.00 200 ARG A N 1
ATOM 1463 C CA . ARG A 1 200 ? -8.718 -1.828 6.006 1.00 97.00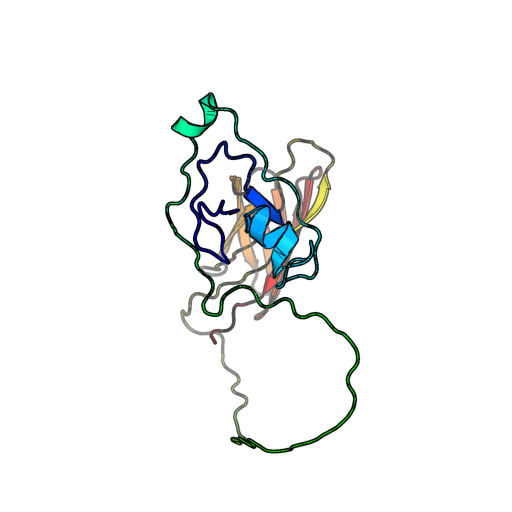 200 ARG A CA 1
ATOM 1464 C C . ARG A 1 200 ? -7.459 -2.567 6.411 1.00 97.00 200 ARG A C 1
ATOM 1466 O O . ARG A 1 200 ? -6.560 -2.734 5.585 1.00 97.00 200 ARG A O 1
ATOM 1473 N N . ALA A 1 201 ? -7.404 -3.012 7.657 1.00 96.00 201 ALA A N 1
ATOM 1474 C CA . ALA A 1 201 ? -6.310 -3.789 8.210 1.00 96.00 201 ALA A CA 1
ATOM 1475 C C . ALA A 1 201 ? -6.857 -4.997 8.974 1.00 96.00 201 ALA A C 1
ATOM 1477 O O . ALA A 1 201 ? -7.816 -4.882 9.732 1.00 96.00 201 ALA A O 1
ATOM 1478 N N . PHE A 1 202 ? -6.231 -6.152 8.779 1.00 95.56 202 PHE A N 1
ATOM 1479 C CA . PHE A 1 202 ? -6.619 -7.414 9.397 1.00 95.56 202 PHE A CA 1
ATOM 1480 C C . PHE A 1 202 ? -5.556 -7.863 10.387 1.00 95.56 202 PHE A C 1
ATOM 1482 O O . PHE A 1 202 ? -4.359 -7.664 10.153 1.00 95.56 202 PHE A O 1
ATOM 1489 N N . ARG A 1 203 ? -5.988 -8.482 11.484 1.00 93.31 203 ARG A N 1
ATOM 1490 C CA . ARG A 1 203 ? -5.088 -9.051 12.484 1.00 93.31 203 ARG A CA 1
ATOM 1491 C C . ARG A 1 203 ? -4.227 -10.132 11.836 1.00 93.31 203 ARG A C 1
ATOM 1493 O O . ARG A 1 203 ? -4.737 -11.056 11.202 1.00 93.31 203 ARG A O 1
ATOM 1500 N N . LYS A 1 204 ? -2.907 -10.035 11.998 1.00 89.44 204 LYS A N 1
ATOM 1501 C CA . LYS A 1 204 ? -1.996 -11.101 11.578 1.00 89.44 204 LYS A CA 1
ATOM 1502 C C . LYS A 1 204 ? -2.181 -12.286 12.532 1.00 89.44 204 LYS A C 1
ATOM 1504 O O . LYS A 1 204 ? -1.906 -12.151 13.721 1.00 89.44 204 LYS A O 1
ATOM 1509 N N . ARG A 1 205 ? -2.653 -13.429 12.028 1.00 80.00 205 ARG A N 1
ATOM 1510 C CA . ARG A 1 205 ? -2.623 -14.688 12.787 1.00 80.00 205 ARG A CA 1
ATOM 1511 C C . ARG A 1 205 ? -1.193 -15.222 12.773 1.00 80.00 205 ARG A C 1
ATOM 1513 O O . ARG A 1 205 ? -0.558 -15.226 11.717 1.00 80.00 205 ARG A O 1
ATOM 1520 N N . GLU A 1 206 ? -0.679 -15.591 13.938 1.00 65.38 206 GLU A N 1
ATOM 1521 C CA . GLU A 1 206 ? 0.573 -16.338 14.042 1.00 65.38 206 GLU A CA 1
ATOM 1522 C C . GLU A 1 206 ? 0.332 -17.724 13.431 1.00 65.38 206 GLU A C 1
ATOM 1524 O O . GLU A 1 206 ? -0.672 -18.367 13.738 1.00 65.38 206 GLU A O 1
ATOM 1529 N N . SER A 1 207 ? 1.176 -18.102 12.473 1.00 51.69 207 SER A N 1
ATOM 1530 C CA . SER A 1 207 ? 1.115 -19.362 11.725 1.00 51.69 207 SER A CA 1
ATOM 1531 C C . SER A 1 207 ? 2.269 -20.255 12.126 1.00 51.69 207 SER A C 1
ATOM 1533 O O . SER A 1 207 ? 3.393 -19.696 12.129 1.00 51.69 207 SER A O 1
#

pLDDT: mean 74.8, std 21.73, range [26.81, 97.62]

Sequence (207 aa):
MLELRPNCECCDRDFPPDSLAARTWSFECTFCVACVEGALGGMCPNCGGEFLRRPIYPAEKFACALATTTQALKRGGCTALVLWLALVLGGCNGGTGTLPVTGGGAVQDGIAGNFEIIYRGASTRFQADDRACPSPGLVAIRPENDVFTYRLGGRVLIETTIIGDGTLSGQGQNYTLTGTASADKIEGDVTNGRCGYHFRAFRKRES

Secondary structure (DSSP, 8-state):
-----SB-TTT--B--TT-TTEEE-TT--EEEHHHHHTTTTTB-TTT-PBPEEPPPPPGGGTTTS---------TT----------------------------------S-S-----EEEEEEEEEESSTTPPPP-EEEE--BTTEEEEEETTTEEEEEEE-TTSEEEEEETTEEEEEEE-SSEEEEEEE-SSEEEEEEEEE----